Protein AF-A0AAD7AZZ5-F1 (afdb_monomer_lite)

Structure (mmCIF, N/CA/C/O backbone):
data_AF-A0AAD7AZZ5-F1
#
_entry.id   AF-A0AAD7AZZ5-F1
#
loop_
_atom_site.group_PDB
_atom_site.id
_atom_site.type_symbol
_atom_site.label_atom_id
_atom_site.label_alt_id
_atom_site.label_comp_id
_atom_site.label_asym_id
_atom_site.label_entity_id
_atom_site.label_seq_id
_atom_site.pdbx_PDB_ins_code
_atom_site.Cartn_x
_atom_site.Cartn_y
_atom_site.Cartn_z
_atom_site.occupancy
_atom_site.B_iso_or_equiv
_atom_site.auth_seq_id
_atom_site.auth_comp_id
_atom_site.auth_asym_id
_atom_site.auth_atom_id
_atom_site.pdbx_PDB_model_num
ATOM 1 N N . MET A 1 1 ? 7.662 -13.992 72.104 1.00 50.38 1 MET A N 1
ATOM 2 C CA . MET A 1 1 ? 7.506 -13.019 71.003 1.00 50.38 1 MET A CA 1
ATOM 3 C C . MET A 1 1 ? 7.963 -13.723 69.743 1.00 50.38 1 MET A C 1
ATOM 5 O O . MET A 1 1 ? 9.116 -14.116 69.675 1.00 50.38 1 MET A O 1
ATOM 9 N N . SER A 1 2 ? 7.038 -14.053 68.848 1.00 52.47 2 SER A N 1
ATOM 10 C CA . SER A 1 2 ? 7.318 -14.807 67.625 1.00 52.47 2 SER A CA 1
ATOM 11 C C . SER A 1 2 ? 7.922 -13.875 66.574 1.00 52.47 2 SER A C 1
ATOM 13 O O . SER A 1 2 ? 7.227 -13.020 66.028 1.00 52.47 2 SER A O 1
ATOM 15 N N . ASP A 1 3 ? 9.218 -14.037 66.306 1.00 66.50 3 ASP A N 1
ATOM 16 C CA . ASP A 1 3 ? 9.927 -13.302 65.260 1.00 66.50 3 ASP A CA 1
ATOM 17 C C . ASP A 1 3 ? 9.405 -13.714 63.880 1.00 66.50 3 ASP A C 1
ATOM 19 O O . ASP A 1 3 ? 9.593 -14.842 63.417 1.00 66.50 3 ASP A O 1
ATOM 23 N N . ILE A 1 4 ? 8.720 -12.785 63.212 1.00 66.50 4 ILE A N 1
ATOM 24 C CA . ILE A 1 4 ? 8.276 -12.972 61.833 1.00 66.50 4 ILE A CA 1
ATOM 25 C C . ILE A 1 4 ? 9.526 -12.979 60.935 1.00 66.50 4 ILE A C 1
ATOM 27 O O . ILE A 1 4 ? 10.291 -12.011 60.950 1.00 66.50 4 ILE A O 1
ATOM 31 N N . PRO A 1 5 ? 9.748 -14.023 60.113 1.00 74.75 5 PRO A N 1
ATOM 32 C CA . PRO A 1 5 ? 10.942 -14.120 59.280 1.00 74.75 5 PRO A CA 1
ATOM 33 C C . PRO A 1 5 ? 11.043 -12.935 58.309 1.00 74.75 5 PRO A C 1
ATOM 35 O O . PRO A 1 5 ? 10.100 -12.661 57.566 1.00 74.75 5 PRO A O 1
ATOM 38 N N . ARG A 1 6 ? 12.205 -12.266 58.244 1.00 69.50 6 ARG A N 1
ATOM 39 C CA . ARG A 1 6 ? 12.465 -11.112 57.347 1.00 69.50 6 ARG A CA 1
ATOM 40 C C . ARG A 1 6 ? 12.051 -11.352 55.889 1.00 69.50 6 ARG A C 1
ATOM 42 O O . ARG A 1 6 ? 11.566 -10.439 55.227 1.00 69.50 6 ARG A O 1
ATOM 49 N N . HIS A 1 7 ? 12.186 -12.584 55.404 1.00 66.25 7 HIS A N 1
ATOM 50 C CA . HIS A 1 7 ? 11.784 -12.969 54.050 1.00 66.25 7 HIS A CA 1
ATOM 51 C C . HIS A 1 7 ? 10.259 -12.886 53.822 1.00 66.25 7 HIS A C 1
ATOM 53 O O . HIS A 1 7 ? 9.810 -12.559 52.725 1.00 66.25 7 HIS A O 1
ATOM 59 N N . ALA A 1 8 ? 9.445 -13.117 54.857 1.00 68.75 8 ALA A N 1
ATOM 60 C CA . ALA A 1 8 ? 7.992 -12.955 54.788 1.00 68.75 8 ALA A CA 1
ATOM 61 C C . ALA A 1 8 ? 7.579 -11.472 54.742 1.00 68.75 8 ALA A C 1
ATOM 63 O O . ALA A 1 8 ? 6.630 -11.123 54.040 1.00 68.75 8 ALA A O 1
ATOM 64 N N . LEU A 1 9 ? 8.317 -10.592 55.430 1.00 70.38 9 LEU A N 1
ATOM 65 C CA . LEU A 1 9 ? 8.103 -9.141 55.371 1.00 70.38 9 LEU A CA 1
ATOM 66 C C . LEU A 1 9 ? 8.488 -8.566 54.001 1.00 70.38 9 LEU A C 1
ATOM 68 O O . LEU A 1 9 ? 7.735 -7.775 53.443 1.00 70.38 9 LEU A O 1
ATOM 72 N N . GLN A 1 10 ? 9.603 -9.021 53.418 1.00 70.81 10 GLN A N 1
ATOM 73 C CA . GLN A 1 10 ? 10.017 -8.615 52.069 1.00 70.81 10 GLN A CA 1
ATOM 74 C C . GLN A 1 10 ? 9.034 -9.083 50.987 1.00 70.81 10 GLN A C 1
ATOM 76 O O . GLN A 1 10 ? 8.707 -8.311 50.090 1.00 70.81 10 GLN A O 1
ATOM 81 N N . LYS A 1 11 ? 8.502 -10.311 51.089 1.00 69.44 11 LYS A N 1
ATOM 82 C CA . LYS A 1 11 ? 7.454 -10.796 50.174 1.00 69.44 11 LYS A CA 1
ATOM 83 C C . LYS A 1 11 ? 6.162 -9.983 50.273 1.00 69.44 11 LYS A C 1
ATOM 85 O O . LYS A 1 11 ? 5.587 -9.666 49.239 1.00 69.44 11 LYS A O 1
ATOM 90 N N . LYS A 1 12 ? 5.727 -9.615 51.485 1.00 70.56 12 LYS A N 1
ATOM 91 C CA . LYS A 1 12 ? 4.550 -8.749 51.681 1.00 70.56 12 LYS A CA 1
ATOM 92 C C . LYS A 1 12 ? 4.766 -7.338 51.133 1.00 70.56 12 LYS A C 1
ATOM 94 O O . LYS A 1 12 ? 3.884 -6.813 50.470 1.00 70.56 12 LYS A O 1
ATOM 99 N N . ALA A 1 13 ? 5.938 -6.746 51.368 1.00 67.94 13 ALA A N 1
ATOM 100 C CA . ALA A 1 13 ? 6.269 -5.425 50.836 1.00 67.94 13 ALA A CA 1
ATOM 101 C C . ALA A 1 13 ? 6.297 -5.415 49.300 1.00 67.94 13 ALA A C 1
ATOM 103 O O . ALA A 1 13 ? 5.784 -4.482 48.693 1.00 67.94 13 ALA A O 1
ATOM 104 N N . LYS A 1 14 ? 6.834 -6.474 48.677 1.00 72.75 14 LYS A N 1
ATOM 105 C CA . LYS A 1 14 ? 6.830 -6.622 47.218 1.00 72.75 14 LYS A CA 1
ATOM 106 C C . LYS A 1 14 ? 5.419 -6.812 46.654 1.00 72.75 14 LYS A C 1
ATOM 108 O O . LYS A 1 14 ? 5.065 -6.115 45.720 1.00 72.75 14 LYS A O 1
ATOM 113 N N . ALA A 1 15 ? 4.602 -7.673 47.264 1.00 70.56 15 ALA A N 1
ATOM 114 C CA . ALA A 1 15 ? 3.214 -7.871 46.839 1.00 70.56 15 ALA A CA 1
ATOM 115 C C . ALA A 1 15 ? 2.383 -6.577 46.919 1.00 70.56 15 ALA A C 1
ATOM 117 O O . ALA A 1 15 ? 1.597 -6.307 46.023 1.00 70.56 15 ALA A O 1
ATOM 118 N N . ASN A 1 16 ? 2.596 -5.750 47.950 1.00 72.50 16 ASN A N 1
ATOM 119 C CA . ASN A 1 16 ? 1.937 -4.446 48.054 1.00 72.50 16 ASN A CA 1
ATOM 120 C C . ASN A 1 16 ? 2.427 -3.448 46.990 1.00 72.50 16 ASN A C 1
ATOM 122 O O . ASN A 1 16 ? 1.644 -2.619 46.545 1.00 72.50 16 ASN A O 1
ATOM 126 N N . ALA A 1 17 ? 3.707 -3.497 46.603 1.00 74.06 17 ALA A N 1
ATOM 127 C CA . ALA A 1 17 ? 4.234 -2.659 45.525 1.00 74.06 17 ALA A CA 1
ATOM 128 C C . ALA A 1 17 ? 3.655 -3.073 44.161 1.00 74.06 17 ALA A C 1
ATOM 130 O O . ALA A 1 17 ? 3.188 -2.215 43.420 1.00 74.06 17 ALA A O 1
ATOM 131 N N . ASP A 1 18 ? 3.597 -4.381 43.889 1.00 76.56 18 ASP A N 1
ATOM 132 C CA . ASP A 1 18 ? 3.011 -4.928 42.661 1.00 76.56 18 ASP A CA 1
ATOM 133 C C . ASP A 1 18 ? 1.511 -4.556 42.535 1.00 76.56 18 ASP A C 1
ATOM 135 O O . ASP A 1 18 ? 1.028 -4.286 41.438 1.00 76.56 18 ASP A O 1
ATOM 139 N N . ASP A 1 19 ? 0.777 -4.487 43.654 1.00 81.00 19 ASP A N 1
ATOM 140 C CA . ASP A 1 19 ? -0.643 -4.096 43.689 1.00 81.00 19 ASP A CA 1
ATOM 141 C C . ASP A 1 19 ? -0.848 -2.594 43.400 1.00 81.00 19 ASP A C 1
ATOM 143 O O . ASP A 1 19 ? -1.790 -2.202 42.713 1.00 81.00 19 ASP A O 1
ATOM 147 N N . VAL A 1 20 ? 0.071 -1.735 43.860 1.00 83.75 20 VAL A N 1
ATOM 148 C CA . VAL A 1 20 ? 0.056 -0.297 43.534 1.00 83.75 20 VAL A CA 1
ATOM 149 C C . VAL A 1 20 ? 0.349 -0.072 42.050 1.00 83.75 20 VAL A C 1
ATOM 151 O O . VAL A 1 20 ? -0.356 0.706 41.404 1.00 83.75 20 VAL A O 1
ATOM 154 N N . ASP A 1 21 ? 1.339 -0.773 41.495 1.00 85.94 21 ASP A N 1
ATOM 155 C CA . ASP A 1 21 ? 1.680 -0.685 40.071 1.00 85.94 21 ASP A CA 1
ATOM 156 C C . ASP A 1 21 ? 0.516 -1.166 39.186 1.00 85.94 21 ASP A C 1
ATOM 158 O O . ASP A 1 21 ? 0.194 -0.531 38.179 1.00 85.94 21 ASP A O 1
ATOM 162 N N . LEU A 1 22 ? -0.190 -2.228 39.598 1.00 85.50 22 LEU A N 1
ATOM 163 C CA . LEU A 1 22 ? -1.385 -2.723 38.907 1.00 85.50 22 LEU A CA 1
ATOM 164 C C . LEU A 1 22 ? -2.477 -1.644 38.809 1.00 85.50 22 LEU A C 1
ATOM 166 O O . LEU A 1 22 ? -3.060 -1.443 37.743 1.00 85.50 22 LEU A O 1
ATOM 170 N N . VAL A 1 23 ? -2.740 -0.920 39.901 1.00 88.50 23 VAL A N 1
ATOM 171 C CA . VAL A 1 23 ? -3.747 0.155 39.926 1.00 88.50 23 VAL A CA 1
ATOM 172 C C . VAL A 1 23 ? -3.359 1.303 38.988 1.00 88.50 23 VAL A C 1
ATOM 174 O O . VAL A 1 23 ? -4.220 1.857 38.295 1.00 88.50 23 VAL A O 1
ATOM 177 N N . VAL A 1 24 ? -2.070 1.649 38.924 1.00 88.38 24 VAL A N 1
ATOM 178 C CA . VAL A 1 24 ? -1.557 2.685 38.013 1.00 88.38 24 VAL A CA 1
ATOM 179 C C . VAL A 1 24 ? -1.769 2.278 36.551 1.00 88.38 24 VAL A C 1
ATOM 181 O O . VAL A 1 24 ? -2.317 3.061 35.769 1.00 88.38 24 VAL A O 1
ATOM 184 N N . GLU A 1 25 ? -1.425 1.043 36.182 1.00 87.75 25 GLU A N 1
ATOM 185 C CA . GLU A 1 25 ? -1.629 0.521 34.824 1.00 87.75 25 GLU A CA 1
ATOM 186 C C . GLU A 1 25 ? -3.114 0.437 34.446 1.00 87.75 25 GLU A C 1
ATOM 188 O O . GLU A 1 25 ? -3.506 0.824 33.341 1.00 87.75 25 GLU A O 1
ATOM 193 N N . GLN A 1 26 ? -3.982 0.023 35.372 1.00 89.00 26 GLN A N 1
ATOM 194 C CA . GLN A 1 26 ? -5.431 0.009 35.150 1.00 89.00 26 GLN A CA 1
ATOM 195 C C . GLN A 1 26 ? -5.992 1.409 34.885 1.00 89.00 26 GLN A C 1
ATOM 197 O O . GLN A 1 26 ? -6.868 1.568 34.024 1.00 89.00 26 GLN A O 1
ATOM 202 N N . HIS A 1 27 ? -5.478 2.426 35.583 1.00 89.38 27 HIS A N 1
ATOM 203 C CA . HIS A 1 27 ? -5.849 3.818 35.356 1.00 89.38 27 HIS A CA 1
ATOM 204 C C . HIS A 1 27 ? -5.361 4.319 33.986 1.00 89.38 27 HIS A C 1
ATOM 206 O O . HIS A 1 27 ? -6.121 4.963 33.257 1.00 89.38 27 HIS A O 1
ATOM 212 N N . HIS A 1 28 ? -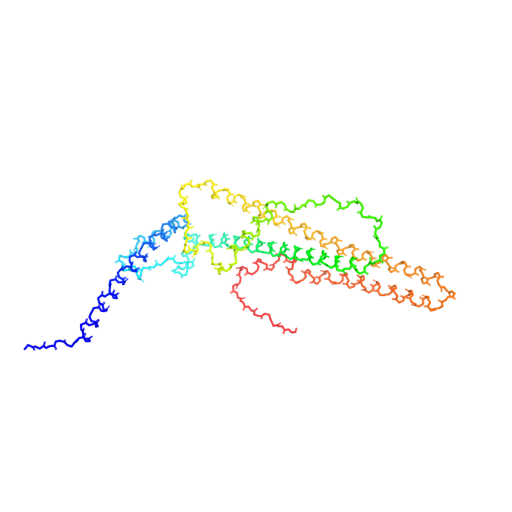4.129 3.985 33.587 1.00 89.25 28 HIS A 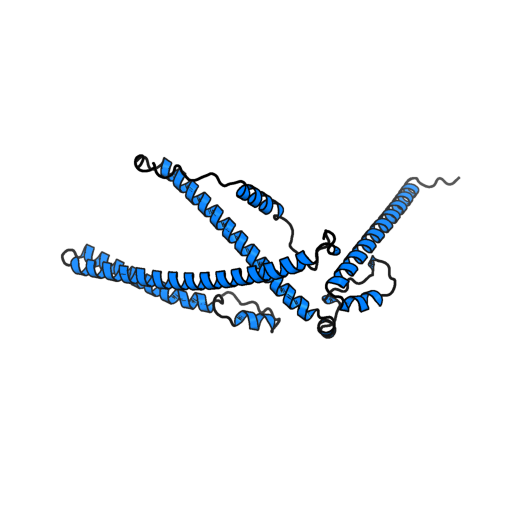N 1
ATOM 213 C CA . HIS A 1 28 ? -3.618 4.296 32.247 1.00 89.25 28 HIS A CA 1
ATOM 214 C C . HIS A 1 28 ? -4.444 3.628 31.145 1.00 89.25 28 HIS A C 1
ATOM 216 O O . HIS A 1 28 ? -4.834 4.293 30.181 1.00 89.25 28 HIS A O 1
ATOM 222 N N . LEU A 1 29 ? -4.785 2.349 31.315 1.00 90.06 29 LEU A N 1
ATOM 223 C CA . LEU A 1 29 ? -5.636 1.619 30.383 1.00 90.06 29 LEU A CA 1
ATOM 224 C C . LEU A 1 29 ? -7.022 2.261 30.266 1.00 90.06 29 LEU A C 1
ATOM 226 O O . LEU A 1 29 ? -7.517 2.448 29.156 1.00 90.06 29 LEU A O 1
ATOM 230 N N . ALA A 1 30 ? -7.636 2.647 31.387 1.00 89.50 30 ALA A N 1
ATOM 231 C CA . ALA A 1 30 ? -8.928 3.329 31.388 1.00 89.50 30 ALA A CA 1
ATOM 232 C C . ALA A 1 30 ? -8.870 4.682 30.655 1.00 89.50 30 ALA A C 1
ATOM 234 O O . ALA A 1 30 ? -9.765 5.000 29.868 1.00 89.50 30 ALA A O 1
ATOM 235 N N . ALA A 1 31 ? -7.804 5.460 30.865 1.00 90.94 31 ALA A N 1
ATOM 236 C CA . ALA A 1 31 ? -7.595 6.727 30.168 1.00 90.94 31 ALA A CA 1
ATOM 237 C C . ALA A 1 31 ? -7.415 6.532 28.654 1.00 90.94 31 ALA A C 1
ATOM 239 O O . ALA A 1 31 ? -7.946 7.305 27.855 1.00 90.94 31 ALA A O 1
ATOM 240 N N . ASP A 1 32 ? -6.696 5.489 28.247 1.00 92.00 32 ASP A N 1
ATOM 241 C CA . ASP A 1 32 ? -6.495 5.156 26.841 1.00 92.00 32 ASP A CA 1
ATOM 242 C C . ASP A 1 32 ? -7.767 4.632 26.167 1.00 92.00 32 ASP A C 1
ATOM 244 O O . ASP A 1 32 ? -8.050 5.014 25.032 1.00 92.00 32 ASP A O 1
ATOM 248 N N . LEU A 1 33 ? -8.561 3.812 26.862 1.00 91.75 33 LEU A N 1
ATOM 249 C CA . LEU A 1 33 ? -9.871 3.365 26.382 1.00 91.75 33 LEU A CA 1
ATOM 250 C C . LEU A 1 33 ? -10.821 4.544 26.184 1.00 91.75 33 LEU A C 1
ATOM 252 O O . LEU A 1 33 ? -11.516 4.615 25.174 1.00 91.75 33 LEU A O 1
ATOM 256 N N . LYS A 1 34 ? -10.811 5.514 27.103 1.00 91.56 34 LYS A N 1
ATOM 257 C CA . LYS A 1 34 ? -11.606 6.734 26.952 1.00 91.56 34 LYS A CA 1
ATOM 258 C C . LYS A 1 34 ? -11.235 7.490 25.671 1.00 91.56 34 LYS A C 1
ATOM 260 O O . LYS A 1 34 ? -12.118 7.796 24.875 1.00 91.56 34 LYS A O 1
ATOM 265 N N . LYS A 1 35 ? -9.938 7.721 25.431 1.00 93.50 35 LYS A N 1
ATOM 266 C CA . LYS A 1 35 ? -9.451 8.369 24.196 1.00 93.50 35 LYS A CA 1
ATOM 267 C C . LYS A 1 35 ? -9.832 7.577 22.945 1.00 93.50 35 LYS A C 1
ATOM 269 O O . LYS A 1 35 ? -10.215 8.165 21.938 1.00 93.50 35 LYS A O 1
ATOM 274 N N . TRP A 1 36 ? -9.727 6.250 23.007 1.00 91.31 36 TRP A N 1
ATOM 275 C CA . TRP A 1 36 ? -10.133 5.366 21.918 1.00 91.31 36 TRP A CA 1
ATOM 276 C C . TRP A 1 36 ? -11.620 5.528 21.589 1.00 91.31 36 TRP A C 1
ATOM 278 O O . TRP A 1 36 ? -11.967 5.727 20.428 1.00 91.31 36 TRP A O 1
ATOM 288 N N . HIS A 1 37 ? -12.500 5.527 22.591 1.00 89.75 37 HIS A N 1
ATOM 289 C CA . HIS A 1 37 ? -13.934 5.707 22.364 1.00 89.75 37 HIS A CA 1
ATOM 290 C C . HIS A 1 37 ? -14.292 7.115 21.864 1.00 89.75 37 HIS A C 1
ATOM 292 O O . HIS A 1 37 ? -15.176 7.249 21.019 1.00 89.75 37 HIS A O 1
ATOM 298 N N . GLU A 1 38 ? -13.579 8.157 22.302 1.00 91.25 38 GLU A N 1
ATOM 299 C CA . GLU A 1 38 ? -13.719 9.517 21.755 1.00 91.25 38 GLU A CA 1
ATOM 300 C C . GLU A 1 38 ? -13.367 9.558 20.256 1.00 91.25 38 GLU A C 1
ATOM 302 O O . GLU A 1 38 ? -14.090 10.152 19.453 1.00 91.25 38 GLU A O 1
ATOM 307 N N . GLN A 1 39 ? -12.299 8.868 19.846 1.00 89.31 39 GLN A N 1
ATOM 308 C CA . GLN A 1 39 ? -11.935 8.730 18.431 1.00 89.31 39 GLN A CA 1
ATOM 309 C C . GLN A 1 39 ? -12.956 7.890 17.658 1.00 89.31 39 GLN A C 1
ATOM 311 O O . GLN A 1 39 ? -13.374 8.274 16.563 1.00 89.31 39 GLN A O 1
ATOM 316 N N . GLN A 1 40 ? -13.413 6.774 18.231 1.00 89.50 40 GLN A N 1
ATOM 317 C CA . GLN A 1 40 ? -14.467 5.955 17.633 1.00 89.50 40 GLN A CA 1
ATOM 318 C C . GLN A 1 40 ? -15.758 6.747 17.438 1.00 89.50 40 GLN A C 1
ATOM 320 O O . GLN A 1 40 ? -16.422 6.555 16.427 1.00 89.50 40 GLN A O 1
ATOM 325 N N . GLN A 1 41 ? -16.110 7.663 18.340 1.00 91.12 41 GLN A N 1
ATOM 326 C CA . GLN A 1 41 ? -17.279 8.525 18.174 1.00 91.12 41 GLN A CA 1
ATOM 327 C C . GLN A 1 41 ? -17.144 9.465 16.972 1.00 91.12 41 GLN A C 1
ATOM 329 O O . GLN A 1 41 ? -18.128 9.698 16.269 1.00 91.12 41 GLN A O 1
ATOM 334 N N . GLN A 1 42 ? -15.942 9.984 16.716 1.00 90.50 42 GLN A N 1
ATOM 335 C CA . GLN A 1 42 ? -15.682 10.868 15.577 1.00 90.50 42 GLN A CA 1
ATOM 336 C C . GLN A 1 42 ? -15.711 10.116 14.241 1.00 90.50 42 GLN A C 1
ATOM 338 O O . GLN A 1 42 ? -16.243 10.631 13.260 1.00 90.50 42 GLN A O 1
ATOM 343 N N . ILE A 1 43 ? -15.153 8.903 14.200 1.00 87.12 43 ILE A N 1
ATOM 344 C CA . ILE A 1 43 ? -14.997 8.122 12.962 1.00 87.12 43 ILE A CA 1
ATOM 345 C C . ILE A 1 43 ? -16.240 7.259 12.682 1.00 87.12 43 ILE A C 1
ATOM 347 O O . ILE A 1 43 ? -16.706 7.165 11.548 1.00 87.12 43 ILE A O 1
ATOM 351 N N . CYS A 1 44 ? -16.803 6.648 13.724 1.00 87.88 44 CYS A N 1
ATOM 352 C CA . CYS A 1 44 ? -17.870 5.648 13.677 1.00 87.88 44 CYS A CA 1
ATOM 353 C C . CYS A 1 44 ? -18.996 5.981 14.680 1.00 87.88 44 CYS A C 1
ATOM 355 O O . CYS A 1 44 ? -19.246 5.209 15.612 1.00 87.88 44 CYS A O 1
ATOM 357 N N . PRO A 1 45 ? -19.750 7.080 14.492 1.00 89.94 45 PRO A N 1
ATOM 358 C CA . PRO A 1 45 ? -20.708 7.564 15.492 1.00 89.94 45 PRO A CA 1
ATOM 359 C C . PRO A 1 45 ? -21.802 6.545 15.846 1.00 89.94 45 PRO A C 1
ATOM 361 O O . PRO A 1 45 ? -22.314 6.534 16.961 1.00 89.94 45 PRO A O 1
ATOM 364 N N . LYS A 1 46 ? -22.146 5.638 14.924 1.00 91.75 46 LYS A N 1
ATOM 365 C CA . LYS A 1 46 ? -23.161 4.597 15.152 1.00 91.75 46 LYS A CA 1
ATOM 366 C C . LYS A 1 46 ? -22.721 3.528 16.161 1.00 91.75 46 LYS A C 1
ATOM 368 O O . LYS A 1 46 ? -23.572 2.961 16.845 1.00 91.75 46 LYS A O 1
ATOM 373 N N . VAL A 1 47 ? -21.414 3.276 16.279 1.00 90.88 47 VAL A N 1
ATOM 374 C CA . VAL A 1 47 ? -20.843 2.274 17.199 1.00 90.88 47 VAL A CA 1
ATOM 375 C C . VAL A 1 47 ? -20.984 2.715 18.658 1.00 90.88 47 VAL A C 1
ATOM 377 O O . VAL A 1 47 ? -21.120 1.877 19.542 1.00 90.88 47 VAL A O 1
ATOM 380 N N . VAL A 1 48 ? -21.068 4.023 18.914 1.00 90.56 48 VAL A N 1
ATOM 381 C CA . VAL A 1 48 ? -21.173 4.604 20.264 1.00 90.56 48 VAL A CA 1
ATOM 382 C C . VAL A 1 48 ? -22.389 4.088 21.035 1.00 90.56 48 VAL A C 1
ATOM 384 O O . VAL A 1 48 ? -22.318 3.911 22.246 1.00 90.56 48 VAL A O 1
ATOM 387 N N . SER A 1 49 ? -23.487 3.775 20.341 1.00 91.44 49 SER A N 1
ATOM 388 C CA . SER A 1 49 ? -24.674 3.175 20.967 1.00 91.44 49 SER A CA 1
ATOM 389 C C . SER A 1 49 ? -24.369 1.847 21.677 1.00 91.44 49 SER A C 1
ATOM 391 O O . SER A 1 49 ? -24.928 1.579 22.737 1.00 91.44 49 SER A O 1
ATOM 393 N N . TYR A 1 50 ? -23.432 1.060 21.144 1.00 90.75 50 TYR A N 1
ATOM 394 C CA . TYR A 1 50 ? -22.982 -0.198 21.738 1.00 90.75 50 TYR A CA 1
ATOM 395 C C . TYR A 1 50 ? -22.008 0.031 22.895 1.00 90.75 50 TYR A C 1
ATOM 397 O O . TYR A 1 50 ? -22.056 -0.708 23.872 1.00 90.75 50 TYR A O 1
ATOM 405 N N . VAL A 1 51 ? -21.180 1.078 22.810 1.00 89.12 51 VAL A N 1
ATOM 406 C CA . VAL A 1 51 ? -20.258 1.477 23.887 1.00 89.12 51 VAL A CA 1
ATOM 407 C C . VAL A 1 51 ? -21.037 1.930 25.124 1.00 89.12 51 VAL A C 1
ATOM 409 O O . VAL A 1 51 ? -20.716 1.532 26.235 1.00 89.12 51 VAL A O 1
ATOM 412 N N . ILE A 1 52 ? -22.100 2.722 24.943 1.00 88.56 52 ILE A N 1
ATOM 413 C CA . ILE A 1 52 ? -22.949 3.197 26.053 1.00 88.56 52 ILE A CA 1
ATOM 414 C C . ILE A 1 52 ? -23.748 2.046 26.680 1.00 88.56 52 ILE A C 1
ATOM 416 O O . ILE A 1 52 ? -24.018 2.064 27.878 1.00 88.56 52 ILE A O 1
ATOM 420 N N . ALA A 1 53 ? -24.139 1.053 25.878 1.00 90.62 53 ALA A N 1
ATOM 421 C CA . ALA A 1 53 ? -24.876 -0.114 26.351 1.00 90.62 53 ALA A CA 1
ATOM 422 C C . ALA A 1 53 ? -23.995 -1.135 27.099 1.00 90.62 53 ALA A C 1
ATOM 424 O O . ALA A 1 53 ? -24.528 -2.092 27.664 1.00 90.62 53 ALA A O 1
ATOM 425 N N . GLU A 1 54 ? -22.668 -0.972 27.091 1.00 89.06 54 GLU A N 1
ATOM 426 C CA . GLU A 1 54 ? -21.757 -1.880 27.782 1.00 89.06 54 GLU A CA 1
ATOM 427 C C . GLU A 1 54 ? -21.875 -1.719 29.312 1.00 89.06 54 GLU A C 1
ATOM 429 O O . GLU A 1 54 ? -21.874 -0.594 29.816 1.00 89.06 54 GLU A O 1
ATOM 434 N N . PRO A 1 55 ? -21.980 -2.821 30.081 1.00 87.88 55 PRO A N 1
ATOM 435 C CA . PRO A 1 55 ? -22.006 -2.748 31.538 1.00 87.88 55 PRO A CA 1
ATOM 436 C C . PRO A 1 55 ? -20.681 -2.218 32.099 1.00 87.88 55 PRO A C 1
ATOM 438 O O . PRO A 1 55 ? -19.615 -2.418 31.509 1.00 87.88 55 PRO A O 1
ATOM 441 N N . ASP A 1 56 ? -20.738 -1.603 33.284 1.00 85.75 56 ASP A N 1
ATOM 442 C CA . ASP A 1 56 ? -19.551 -1.081 33.963 1.00 85.75 56 ASP A CA 1
ATOM 443 C C . ASP A 1 56 ? -18.675 -2.231 34.481 1.00 85.75 56 ASP A C 1
ATOM 445 O O . ASP A 1 56 ? -18.844 -2.759 35.580 1.00 85.75 56 ASP A O 1
ATOM 449 N N . THR A 1 57 ? -17.784 -2.694 33.610 1.00 86.81 57 THR A N 1
ATOM 450 C CA . THR A 1 57 ? -16.798 -3.737 33.887 1.00 86.81 57 THR A CA 1
ATOM 451 C C . THR A 1 57 ? -15.409 -3.128 34.104 1.00 86.81 57 THR A C 1
ATOM 453 O O . THR A 1 57 ? -15.143 -2.013 33.644 1.00 86.81 57 THR A O 1
ATOM 456 N N . PRO A 1 58 ? -14.487 -3.840 34.783 1.00 85.56 58 PRO A N 1
ATOM 457 C CA . PRO A 1 58 ? -13.093 -3.412 34.900 1.00 85.56 58 PRO A CA 1
ATOM 458 C C . PRO A 1 58 ? -12.468 -3.126 33.529 1.00 85.56 58 PRO A C 1
ATOM 460 O O . PRO A 1 58 ? -12.777 -3.819 32.559 1.00 85.56 58 PRO A O 1
ATOM 463 N N . SER A 1 59 ? -11.561 -2.145 33.453 1.00 84.75 59 SER A N 1
ATOM 464 C CA . SER A 1 59 ? -10.957 -1.670 32.193 1.00 84.75 59 SER A CA 1
ATOM 465 C C . SER A 1 59 ? -10.338 -2.788 31.346 1.00 84.75 59 SER A C 1
ATOM 467 O O . SER A 1 59 ? -10.451 -2.762 30.127 1.00 84.75 59 SER A O 1
ATOM 469 N N . GLU A 1 60 ? -9.771 -3.814 31.978 1.00 86.31 60 GLU A N 1
ATOM 470 C CA . GLU A 1 60 ? -9.171 -4.983 31.318 1.00 86.31 60 GLU A CA 1
ATOM 471 C C . GLU A 1 60 ? -10.176 -5.878 30.572 1.00 86.31 60 GLU A C 1
ATOM 473 O O . GLU A 1 60 ? -9.789 -6.650 29.697 1.00 86.31 60 GLU A O 1
ATOM 478 N N . LYS A 1 61 ? -11.465 -5.808 30.925 1.00 87.75 61 LYS A N 1
ATOM 479 C CA . LYS A 1 61 ? -12.530 -6.649 30.355 1.00 87.75 61 LYS A CA 1
ATOM 480 C C . LYS A 1 61 ? -13.426 -5.907 29.365 1.00 87.75 61 LYS A C 1
ATOM 482 O O . LYS A 1 61 ? -14.284 -6.547 28.755 1.00 87.75 61 LYS A O 1
ATOM 487 N N . LYS A 1 62 ? -13.233 -4.595 29.206 1.00 88.19 62 LYS A N 1
ATOM 488 C CA . LYS A 1 62 ? -14.014 -3.774 28.276 1.00 88.19 62 LYS A CA 1
ATOM 489 C C . LYS A 1 62 ? -13.709 -4.160 26.835 1.00 88.19 62 LYS A C 1
ATOM 491 O O . LYS A 1 62 ? -12.555 -4.388 26.465 1.00 88.19 62 LYS A O 1
ATOM 496 N N . ARG A 1 63 ? -14.749 -4.242 26.009 1.00 88.94 63 ARG A N 1
ATOM 497 C CA . ARG A 1 63 ? -14.611 -4.561 24.588 1.00 88.94 63 ARG A CA 1
ATOM 498 C C . ARG A 1 63 ? -14.121 -3.339 23.820 1.00 88.94 63 ARG A C 1
ATOM 500 O O . ARG A 1 63 ? -14.547 -2.213 24.046 1.00 88.94 63 ARG A O 1
ATOM 507 N N . LEU A 1 64 ? -13.243 -3.573 22.848 1.00 89.31 64 LEU A N 1
ATOM 508 C CA . LEU A 1 64 ? -12.714 -2.511 21.985 1.00 89.31 64 LEU A CA 1
ATOM 509 C C . LEU A 1 64 ? -13.663 -2.144 20.835 1.00 89.31 64 LEU A C 1
ATOM 511 O O . LEU A 1 64 ? -13.446 -1.126 20.174 1.00 89.31 64 LEU A O 1
ATOM 515 N N . PHE A 1 65 ? -14.704 -2.955 20.603 1.00 90.56 65 PHE A N 1
ATOM 516 C CA . PHE A 1 65 ? -15.656 -2.814 19.499 1.00 90.56 65 PHE A CA 1
ATOM 517 C C . PHE A 1 65 ? -14.942 -2.729 18.148 1.00 90.56 65 PHE A C 1
ATOM 519 O O . PHE A 1 65 ? -15.162 -1.820 17.342 1.00 90.56 65 PHE A O 1
ATOM 526 N N . LEU A 1 66 ? -14.040 -3.680 17.917 1.00 88.69 66 LEU A N 1
ATOM 527 C CA . LEU A 1 66 ? -13.358 -3.822 16.642 1.00 88.69 66 LEU A CA 1
ATOM 528 C C . LEU A 1 66 ? -14.344 -4.361 15.593 1.00 88.69 66 LEU A C 1
ATOM 530 O O . LEU A 1 66 ? -15.308 -5.041 15.938 1.00 88.69 66 LEU A O 1
ATOM 534 N N . PRO A 1 67 ? -14.107 -4.137 14.291 1.00 87.56 67 PRO A N 1
ATOM 535 C CA . PRO A 1 67 ? -14.928 -4.717 13.233 1.00 87.56 67 PRO A CA 1
ATOM 536 C C . PRO A 1 67 ? -15.064 -6.243 13.336 1.00 87.56 67 PRO A C 1
ATOM 538 O O . PRO A 1 67 ? -16.106 -6.780 12.980 1.00 87.56 67 PRO A O 1
ATOM 541 N N . SER A 1 68 ? -14.055 -6.940 13.869 1.00 88.50 68 SER A N 1
ATOM 542 C CA . SER A 1 68 ? -14.109 -8.383 14.147 1.00 88.50 68 SER A CA 1
ATOM 543 C C . SER A 1 68 ? -15.167 -8.782 15.178 1.00 88.50 68 SER A C 1
ATOM 545 O O . SER A 1 68 ? -15.610 -9.926 15.170 1.00 88.50 68 SER A O 1
ATOM 547 N N . ASP A 1 69 ? -15.570 -7.856 16.047 1.00 90.62 69 ASP A N 1
ATOM 548 C CA . ASP A 1 69 ? -16.511 -8.110 17.141 1.00 90.62 69 ASP A CA 1
ATOM 549 C C . ASP A 1 69 ? -17.971 -8.020 16.674 1.00 90.62 69 ASP A C 1
ATOM 551 O O . ASP A 1 69 ? -18.890 -8.397 17.402 1.00 90.62 69 ASP A O 1
ATOM 555 N N . PHE A 1 70 ? -18.193 -7.525 15.454 1.00 92.81 70 PHE A N 1
ATOM 556 C CA . PHE A 1 70 ? -19.511 -7.340 14.862 1.00 92.81 70 PHE A CA 1
ATOM 557 C C . PHE A 1 70 ? -19.798 -8.390 13.788 1.00 92.81 70 PHE A C 1
ATOM 559 O O . PHE A 1 70 ? -18.916 -8.809 13.038 1.00 92.81 70 PHE A O 1
ATOM 566 N N . SER A 1 71 ? -21.068 -8.776 13.674 1.00 94.81 71 SER A N 1
ATOM 567 C CA . SER A 1 71 ? -21.535 -9.645 12.594 1.00 94.81 71 SER A CA 1
ATOM 568 C C . SER A 1 71 ? -21.545 -8.907 11.247 1.00 94.81 71 SER A C 1
ATOM 570 O O . SER A 1 71 ? -21.659 -7.680 11.194 1.00 94.81 71 SER A O 1
ATOM 572 N N . SER A 1 72 ? -21.519 -9.638 10.127 1.00 91.38 72 SER A N 1
ATOM 573 C CA . SER A 1 72 ? -21.602 -9.030 8.786 1.00 91.38 72 SER A CA 1
ATOM 574 C C . SER A 1 72 ? -22.883 -8.212 8.570 1.00 91.38 72 SER A C 1
ATOM 576 O O . SER A 1 72 ? -22.876 -7.231 7.827 1.00 91.38 72 SER A O 1
ATOM 578 N N . THR A 1 73 ? -23.983 -8.576 9.238 1.00 94.00 73 THR A N 1
ATOM 579 C CA . THR A 1 73 ? -25.222 -7.786 9.218 1.00 94.00 73 THR A CA 1
ATOM 580 C C . THR A 1 73 ? -25.066 -6.462 9.958 1.00 94.00 73 THR A C 1
ATOM 582 O O . THR A 1 73 ? -25.566 -5.433 9.500 1.00 94.00 73 THR A O 1
ATOM 585 N N . ASP A 1 74 ? -24.332 -6.455 11.070 1.00 93.44 74 ASP A N 1
ATOM 586 C CA . ASP A 1 74 ? -24.078 -5.236 11.837 1.00 93.44 74 ASP A CA 1
ATOM 587 C C . ASP A 1 74 ? -23.062 -4.338 11.134 1.00 93.44 74 ASP A C 1
ATOM 589 O O . ASP A 1 74 ? -23.195 -3.118 11.189 1.00 93.44 74 ASP A O 1
ATOM 593 N N . HIS A 1 75 ? -22.123 -4.905 10.366 1.00 93.25 75 HIS A N 1
ATOM 594 C CA . HIS A 1 75 ? -21.197 -4.123 9.537 1.00 93.25 75 HIS A CA 1
ATOM 595 C C . HIS A 1 75 ? -21.924 -3.194 8.568 1.00 93.25 75 HIS A C 1
ATOM 597 O O . HIS A 1 75 ? -21.511 -2.047 8.388 1.00 93.25 75 HIS A O 1
ATOM 603 N N . GLN A 1 76 ? -23.014 -3.662 7.956 1.00 93.12 76 GLN A N 1
ATOM 604 C CA . GLN A 1 76 ? -23.827 -2.834 7.064 1.00 93.12 76 GLN A CA 1
ATOM 605 C C . GLN A 1 76 ? -24.583 -1.751 7.837 1.00 93.12 76 GLN A C 1
ATOM 607 O O . GLN A 1 76 ? -24.527 -0.579 7.463 1.00 93.12 76 GLN A O 1
ATOM 612 N N . LYS A 1 77 ? -25.242 -2.113 8.946 1.00 94.44 77 LYS A N 1
ATOM 613 C CA . LYS A 1 77 ? -26.016 -1.169 9.775 1.00 94.44 77 LYS A CA 1
ATOM 614 C C . LYS A 1 77 ? -25.142 -0.040 10.330 1.00 94.44 77 LYS A C 1
ATOM 616 O O . LYS A 1 77 ? -25.517 1.137 10.279 1.00 94.44 77 LYS A O 1
ATOM 621 N N . LEU A 1 78 ? -23.956 -0.406 10.813 1.00 92.25 78 LEU A N 1
ATOM 622 C CA . LEU A 1 78 ? -22.970 0.491 11.409 1.00 92.25 78 LEU A CA 1
ATOM 623 C C . LEU A 1 78 ? -22.188 1.309 10.372 1.00 92.25 78 LEU A C 1
ATOM 625 O O . LEU A 1 78 ? -21.522 2.266 10.751 1.00 92.25 78 LEU A O 1
ATOM 629 N N . GLY A 1 79 ? -22.285 0.987 9.077 1.00 90.69 79 GLY A N 1
ATOM 630 C CA . GLY A 1 79 ? -21.512 1.662 8.026 1.00 90.69 79 GLY A CA 1
ATOM 631 C C . GLY A 1 79 ? -20.028 1.274 8.005 1.00 90.69 79 GLY A C 1
ATOM 632 O O . GLY A 1 79 ? -19.207 1.984 7.430 1.00 90.69 79 GLY A O 1
ATOM 633 N N . LEU A 1 80 ? -19.662 0.137 8.602 1.00 91.06 80 LEU A N 1
ATOM 634 C CA . LEU A 1 80 ? -18.281 -0.357 8.597 1.00 91.06 80 LEU A CA 1
ATOM 635 C C . LEU A 1 80 ? -17.845 -0.802 7.195 1.00 91.06 80 LEU A C 1
ATOM 637 O O . LEU A 1 80 ? -16.677 -0.676 6.845 1.00 91.06 80 LEU A O 1
ATOM 641 N N . VAL A 1 81 ? -18.787 -1.258 6.360 1.00 93.50 81 VAL A N 1
ATOM 642 C CA . VAL A 1 81 ? -18.501 -1.653 4.969 1.00 93.50 81 VAL A CA 1
ATOM 643 C C . VAL A 1 81 ? -18.037 -0.458 4.133 1.00 93.50 81 VAL A C 1
ATOM 645 O O . VAL A 1 81 ? -17.069 -0.567 3.385 1.00 93.50 81 VAL A O 1
ATOM 648 N N . THR A 1 82 ? -18.696 0.696 4.264 1.00 91.38 82 THR A N 1
ATOM 649 C CA . THR A 1 82 ? -18.309 1.910 3.529 1.00 91.38 82 THR A CA 1
ATOM 650 C C . THR A 1 82 ? -16.950 2.423 3.991 1.00 91.38 82 THR A C 1
ATOM 652 O O . THR A 1 82 ? -16.100 2.715 3.152 1.00 91.38 82 THR A O 1
ATOM 655 N N . LEU A 1 83 ? -16.704 2.423 5.305 1.00 89.38 83 LEU A N 1
ATOM 656 C CA . LEU A 1 83 ? -15.407 2.794 5.874 1.00 89.38 83 LEU A CA 1
ATOM 657 C C . LEU A 1 83 ? -14.285 1.856 5.421 1.00 89.38 83 LEU A C 1
ATOM 659 O O . LEU A 1 83 ? -13.193 2.317 5.109 1.00 89.38 83 LEU A O 1
ATOM 663 N N . ALA A 1 84 ? -14.548 0.552 5.307 1.00 90.56 84 ALA A N 1
ATOM 664 C CA . ALA A 1 84 ? -13.567 -0.405 4.801 1.00 90.56 84 ALA A CA 1
ATOM 665 C C . ALA A 1 84 ? -13.168 -0.117 3.341 1.00 90.56 84 ALA A C 1
ATOM 667 O O . ALA A 1 84 ? -11.997 -0.236 2.981 1.00 90.56 84 ALA A O 1
ATOM 668 N N . VAL A 1 85 ? -14.120 0.300 2.499 1.00 91.81 85 VAL A N 1
ATOM 669 C CA . VAL A 1 85 ? -13.839 0.696 1.108 1.00 91.81 85 VAL A CA 1
ATOM 670 C C . VAL A 1 85 ? -13.016 1.984 1.049 1.00 91.81 85 VAL A C 1
ATOM 672 O O . VAL A 1 85 ? -12.121 2.103 0.211 1.00 91.81 85 VAL A O 1
ATOM 675 N N . GLU A 1 86 ? -13.308 2.956 1.908 1.00 89.94 86 GLU A N 1
ATOM 676 C CA . GLU A 1 86 ? -12.532 4.196 2.002 1.00 89.94 86 GLU A CA 1
ATOM 677 C C . GLU A 1 86 ? -11.110 3.934 2.503 1.00 89.94 86 GLU A C 1
ATOM 679 O O . GLU A 1 86 ? -10.151 4.401 1.888 1.00 89.94 86 GLU A O 1
ATOM 684 N N . GLU A 1 87 ? -10.961 3.107 3.537 1.00 90.38 87 GLU A N 1
ATOM 685 C CA . GLU A 1 87 ? -9.662 2.684 4.057 1.00 90.38 87 GLU A CA 1
ATOM 686 C C . GLU A 1 87 ? -8.837 1.974 2.983 1.00 90.38 87 GLU A C 1
ATOM 688 O O . GLU A 1 87 ? -7.659 2.280 2.801 1.00 90.38 87 GLU A O 1
ATOM 693 N N . LEU A 1 88 ? -9.452 1.079 2.204 1.00 90.88 88 LEU A N 1
ATOM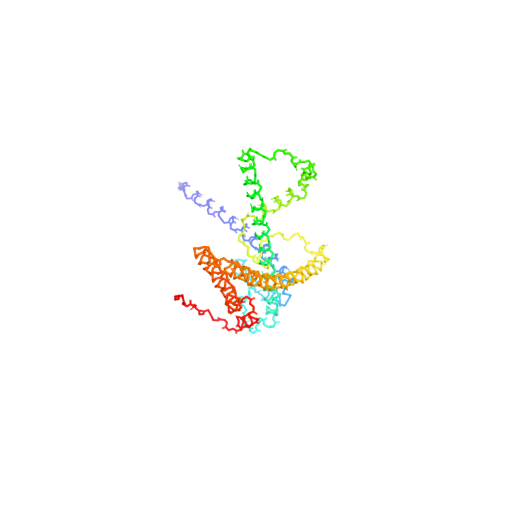 694 C CA . LEU A 1 88 ? -8.774 0.407 1.097 1.00 90.88 88 LEU A CA 1
ATOM 695 C C . LEU A 1 88 ? -8.194 1.414 0.091 1.00 90.88 88 LEU A C 1
ATOM 697 O O . LEU A 1 88 ? -7.042 1.276 -0.320 1.00 90.88 88 LEU A O 1
ATOM 701 N N . LYS A 1 89 ? -8.959 2.454 -0.267 1.00 90.25 89 LYS A N 1
ATOM 702 C CA . LYS A 1 89 ? -8.492 3.515 -1.175 1.00 90.25 89 LYS A CA 1
ATOM 703 C C . LYS A 1 89 ? -7.348 4.327 -0.572 1.00 90.25 89 LYS A C 1
ATOM 705 O O . LYS A 1 89 ? -6.407 4.672 -1.284 1.00 90.25 89 LYS A O 1
ATOM 710 N N . LEU A 1 90 ? -7.408 4.625 0.726 1.00 90.94 90 LEU A N 1
ATOM 711 C CA . LEU A 1 90 ? -6.334 5.334 1.423 1.00 90.94 90 LEU A CA 1
ATOM 712 C C . LEU A 1 90 ? -5.047 4.503 1.452 1.00 90.94 90 LEU A C 1
ATOM 714 O O . LEU A 1 90 ? -3.981 5.030 1.139 1.00 90.94 90 LEU A O 1
ATOM 718 N N . ARG A 1 91 ? -5.141 3.197 1.732 1.00 89.25 91 ARG A N 1
ATOM 719 C CA . ARG A 1 91 ? -3.988 2.282 1.700 1.00 89.25 91 ARG A CA 1
ATOM 720 C C . ARG A 1 91 ? -3.402 2.126 0.305 1.00 89.25 91 ARG A C 1
ATOM 722 O O . ARG A 1 91 ? -2.185 2.061 0.163 1.00 89.25 91 ARG A O 1
ATOM 729 N N . GLU A 1 92 ? -4.239 2.096 -0.728 1.00 91.50 92 GLU A N 1
ATOM 730 C CA . GLU A 1 92 ? -3.769 2.116 -2.114 1.00 91.50 92 GLU A CA 1
ATOM 731 C C . GLU A 1 92 ? -2.999 3.414 -2.415 1.00 91.50 92 GLU A C 1
ATOM 733 O O . GLU A 1 92 ? -1.927 3.375 -3.023 1.00 91.50 92 GLU A O 1
ATOM 738 N N . GLY A 1 93 ? -3.501 4.561 -1.950 1.00 92.25 93 GLY A N 1
ATOM 739 C CA . GLY A 1 93 ? -2.802 5.846 -2.033 1.00 92.25 93 GLY A CA 1
ATOM 740 C C . GLY A 1 93 ? -1.443 5.824 -1.330 1.00 92.25 93 GLY A C 1
ATOM 741 O O . GLY A 1 93 ? -0.428 6.152 -1.942 1.00 92.25 93 GLY A O 1
ATOM 742 N N . GLU A 1 94 ? -1.402 5.350 -0.085 1.00 90.62 94 GLU A N 1
ATOM 743 C CA . GLU A 1 94 ? -0.173 5.226 0.706 1.00 90.62 94 GLU A CA 1
ATOM 744 C C . GLU A 1 94 ? 0.851 4.291 0.043 1.00 90.62 94 GLU A C 1
ATOM 746 O O . GLU A 1 94 ? 2.037 4.618 -0.042 1.00 90.62 94 GLU A O 1
ATOM 751 N N . ALA A 1 95 ? 0.403 3.151 -0.492 1.00 89.00 95 ALA A N 1
ATOM 752 C CA . ALA A 1 95 ? 1.261 2.229 -1.230 1.00 89.00 95 ALA A CA 1
ATOM 753 C C . ALA A 1 95 ? 1.844 2.886 -2.492 1.00 89.00 95 ALA A C 1
ATOM 755 O O . ALA A 1 95 ? 3.035 2.743 -2.777 1.00 89.00 95 ALA A O 1
ATOM 756 N N . ASN A 1 96 ? 1.034 3.651 -3.227 1.00 91.75 96 ASN A N 1
ATOM 757 C CA . ASN A 1 96 ? 1.491 4.396 -4.399 1.00 91.75 96 ASN A CA 1
ATOM 758 C C . ASN A 1 96 ? 2.502 5.494 -4.033 1.00 91.75 96 ASN A C 1
ATOM 760 O O . ASN A 1 96 ? 3.508 5.654 -4.729 1.00 91.75 96 ASN A O 1
ATOM 764 N N . ASP A 1 97 ? 2.291 6.208 -2.928 1.00 94.12 97 ASP A N 1
ATOM 765 C CA . ASP A 1 97 ? 3.245 7.192 -2.414 1.00 94.12 97 ASP A CA 1
ATOM 766 C C . ASP A 1 97 ? 4.563 6.535 -1.984 1.00 94.12 97 ASP A C 1
ATOM 768 O O . ASP A 1 97 ? 5.644 7.035 -2.306 1.00 94.12 97 ASP A O 1
ATOM 772 N N . ALA A 1 98 ? 4.503 5.380 -1.316 1.00 88.38 98 ALA A N 1
ATOM 773 C CA . ALA A 1 98 ? 5.687 4.606 -0.954 1.00 88.38 98 ALA A CA 1
ATOM 774 C C . ALA A 1 98 ? 6.471 4.150 -2.197 1.00 88.38 98 ALA A C 1
ATOM 776 O O . ALA A 1 98 ? 7.699 4.274 -2.238 1.00 88.38 98 ALA A O 1
ATOM 777 N N . LEU A 1 99 ? 5.774 3.690 -3.242 1.00 88.06 99 LEU A N 1
ATOM 778 C CA . LEU A 1 99 ? 6.385 3.333 -4.524 1.00 88.06 99 LEU A CA 1
ATOM 779 C C . LEU A 1 99 ? 7.012 4.543 -5.224 1.00 88.06 99 LEU A C 1
ATOM 781 O O . LEU A 1 99 ? 8.108 4.418 -5.774 1.00 88.06 99 LEU A O 1
ATOM 785 N N . ARG A 1 100 ? 6.358 5.712 -5.199 1.00 87.75 100 ARG A N 1
ATOM 786 C CA . ARG A 1 100 ? 6.917 6.958 -5.744 1.00 87.75 100 ARG A CA 1
ATOM 787 C C . ARG A 1 100 ? 8.216 7.325 -5.029 1.00 87.75 100 ARG A C 1
ATOM 789 O O . ARG A 1 100 ? 9.238 7.482 -5.693 1.00 87.75 100 ARG A O 1
ATOM 796 N N . ASN A 1 101 ? 8.205 7.337 -3.697 1.00 85.56 101 ASN A N 1
ATOM 797 C CA . ASN A 1 101 ? 9.389 7.633 -2.887 1.00 85.56 101 ASN A CA 1
ATOM 798 C C . ASN A 1 101 ? 10.537 6.647 -3.173 1.00 85.56 101 ASN A C 1
ATOM 800 O O . ASN A 1 101 ? 11.699 7.042 -3.277 1.00 85.56 101 ASN A O 1
ATOM 804 N N . LEU A 1 102 ? 10.227 5.356 -3.347 1.00 88.50 102 LEU A N 1
ATOM 805 C CA . LEU A 1 102 ? 11.222 4.347 -3.711 1.00 88.50 102 LEU A CA 1
ATOM 806 C C . LEU A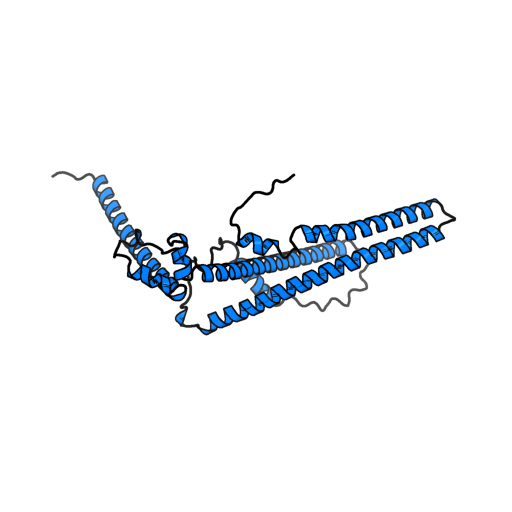 1 102 ? 11.827 4.614 -5.097 1.00 88.50 102 LEU A C 1
ATOM 808 O O . LEU A 1 102 ? 13.045 4.528 -5.259 1.00 88.50 102 LEU A O 1
ATOM 812 N N . ARG A 1 103 ? 11.002 4.954 -6.096 1.00 87.88 103 ARG A N 1
ATOM 813 C CA . ARG A 1 103 ? 11.468 5.287 -7.454 1.00 87.88 103 ARG A CA 1
ATOM 814 C C . ARG A 1 103 ? 12.373 6.512 -7.450 1.00 87.88 103 ARG A C 1
ATOM 816 O O . ARG A 1 103 ? 13.445 6.462 -8.048 1.00 87.88 103 ARG A O 1
ATOM 823 N N . GLU A 1 104 ? 11.980 7.565 -6.740 1.00 84.50 104 GLU A N 1
ATOM 824 C CA . GLU A 1 104 ? 12.794 8.771 -6.569 1.00 84.50 104 GLU A CA 1
ATOM 825 C C . GLU A 1 104 ? 14.148 8.428 -5.942 1.00 84.50 104 GLU A C 1
ATOM 827 O O . GLU A 1 104 ? 15.197 8.793 -6.475 1.00 84.50 104 GLU A O 1
ATOM 832 N N . HIS A 1 105 ? 14.156 7.630 -4.870 1.00 86.69 105 HIS A N 1
ATOM 833 C CA . HIS A 1 105 ? 15.395 7.191 -4.233 1.00 86.69 105 HIS A CA 1
ATOM 834 C C . HIS A 1 105 ? 16.290 6.375 -5.185 1.00 86.69 105 HIS A C 1
ATOM 836 O O . HIS A 1 105 ? 17.507 6.583 -5.232 1.00 86.69 105 HIS A O 1
ATOM 842 N N . ILE A 1 106 ? 15.713 5.465 -5.978 1.00 83.12 106 ILE A N 1
ATOM 843 C CA . ILE A 1 106 ? 16.456 4.698 -6.989 1.00 83.12 106 ILE A CA 1
ATOM 844 C C . ILE A 1 106 ? 17.058 5.642 -8.031 1.00 83.12 106 ILE A C 1
ATOM 846 O O . ILE A 1 106 ? 18.258 5.542 -8.298 1.00 83.12 106 ILE A O 1
ATOM 850 N N . TRP A 1 107 ? 16.286 6.586 -8.571 1.00 83.00 107 TRP A N 1
ATOM 851 C CA . TRP A 1 107 ? 16.783 7.567 -9.537 1.00 83.00 107 TRP A CA 1
ATOM 852 C C . TRP A 1 107 ? 17.922 8.411 -8.975 1.00 83.00 107 TRP A C 1
ATOM 854 O O . TRP A 1 107 ? 18.969 8.515 -9.615 1.00 83.00 107 TRP A O 1
ATOM 864 N N . HIS A 1 108 ? 17.783 8.940 -7.759 1.00 83.38 108 HIS A N 1
ATOM 865 C CA . HIS A 1 108 ? 18.863 9.680 -7.108 1.00 83.38 108 HIS A CA 1
ATOM 866 C C . HIS A 1 108 ? 20.113 8.811 -6.926 1.00 83.38 108 HIS A C 1
ATOM 868 O O . HIS A 1 108 ? 21.224 9.250 -7.232 1.00 83.38 108 HIS A O 1
ATOM 874 N N . SER A 1 109 ? 19.952 7.551 -6.510 1.00 82.75 109 SER A N 1
ATOM 875 C CA . SER A 1 109 ? 21.078 6.626 -6.352 1.00 82.75 109 SER A CA 1
ATOM 876 C C . SER A 1 109 ? 21.785 6.323 -7.681 1.00 82.75 109 SER A C 1
ATOM 878 O O . SER A 1 109 ? 23.016 6.299 -7.739 1.00 82.75 109 SER A O 1
ATOM 880 N N . GLN A 1 110 ? 21.028 6.148 -8.768 1.00 78.81 110 GLN A N 1
ATOM 881 C CA . GLN A 1 110 ? 21.561 5.906 -10.106 1.00 78.81 110 GLN A CA 1
ATOM 882 C C . GLN A 1 110 ? 22.277 7.143 -10.647 1.00 78.81 110 GLN A C 1
ATOM 884 O O . GLN A 1 110 ? 23.394 7.019 -11.145 1.00 78.81 110 GLN A O 1
ATOM 889 N N . ALA A 1 111 ? 21.696 8.333 -10.483 1.00 78.25 111 ALA A N 1
ATOM 890 C CA . ALA A 1 111 ? 22.313 9.593 -10.887 1.00 78.25 111 ALA A CA 1
ATOM 891 C C . ALA A 1 111 ? 23.651 9.829 -10.164 1.00 78.25 111 ALA A C 1
ATOM 893 O O . ALA A 1 111 ? 24.643 10.213 -10.787 1.00 78.25 111 ALA A O 1
ATOM 894 N N . LEU A 1 112 ? 23.721 9.538 -8.860 1.00 79.25 112 LEU A N 1
ATOM 895 C CA . LEU A 1 112 ? 24.970 9.609 -8.096 1.00 79.25 112 LEU A CA 1
ATOM 896 C C . LEU A 1 112 ? 26.001 8.576 -8.577 1.00 79.25 112 LEU A C 1
ATOM 898 O O . LEU A 1 112 ? 27.176 8.917 -8.727 1.00 79.25 112 LEU A O 1
ATOM 902 N N . ARG A 1 113 ? 25.579 7.338 -8.875 1.00 74.50 113 ARG A N 1
ATOM 903 C CA . ARG A 1 113 ? 26.460 6.304 -9.450 1.00 74.50 113 ARG A CA 1
ATOM 904 C C . ARG A 1 113 ? 27.000 6.711 -10.819 1.00 74.50 113 ARG A C 1
ATOM 906 O O . ARG A 1 113 ? 28.200 6.598 -11.043 1.00 74.50 113 ARG A O 1
ATOM 913 N N . GLN A 1 114 ? 26.157 7.239 -11.703 1.00 72.50 114 GLN A N 1
ATOM 914 C CA . GLN A 1 114 ? 26.578 7.740 -13.013 1.00 72.50 114 GLN A CA 1
ATOM 915 C C . GLN A 1 114 ? 27.577 8.889 -12.872 1.00 72.50 114 GLN A C 1
ATOM 917 O O . GLN A 1 114 ? 28.631 8.849 -13.496 1.00 72.50 114 GLN A O 1
ATOM 922 N N . ARG A 1 115 ? 27.321 9.865 -11.988 1.00 70.56 115 ARG A N 1
ATOM 923 C CA . ARG A 1 115 ? 28.277 10.949 -11.699 1.00 70.56 115 ARG A CA 1
ATOM 924 C C . ARG A 1 115 ? 29.614 10.423 -11.173 1.00 70.56 115 ARG A C 1
ATOM 926 O O . ARG A 1 115 ? 30.659 10.917 -11.588 1.00 70.56 115 ARG A O 1
ATOM 933 N N . LYS A 1 116 ? 29.606 9.420 -10.288 1.00 72.62 116 LYS A N 1
ATOM 934 C CA . LYS A 1 116 ? 30.837 8.782 -9.793 1.00 72.62 116 LYS A CA 1
ATOM 935 C C . LYS A 1 116 ? 31.590 8.066 -10.916 1.00 72.62 116 LYS A C 1
ATOM 937 O O . LYS A 1 116 ? 32.799 8.239 -11.021 1.00 72.62 116 LYS A O 1
ATOM 942 N N . ASN A 1 117 ? 30.888 7.323 -11.770 1.00 68.75 117 ASN A N 1
ATOM 943 C CA . ASN A 1 117 ? 31.484 6.629 -12.914 1.00 68.75 117 ASN A CA 1
ATOM 944 C C . ASN A 1 117 ? 32.050 7.616 -13.940 1.00 68.75 117 ASN A C 1
ATOM 946 O O . ASN A 1 117 ? 33.143 7.393 -14.440 1.00 68.75 117 ASN A O 1
ATOM 950 N N . LEU A 1 118 ? 31.365 8.735 -14.195 1.00 64.38 118 LEU A N 1
ATOM 951 C CA . LEU A 1 118 ? 31.866 9.813 -15.048 1.00 64.38 118 LEU A CA 1
ATOM 952 C C . LEU A 1 118 ? 33.117 10.467 -14.460 1.00 64.38 118 LEU A C 1
ATOM 954 O O . LEU A 1 118 ? 34.046 10.725 -15.205 1.00 64.38 118 LEU A O 1
ATOM 958 N N . ARG A 1 119 ? 33.198 10.679 -13.140 1.00 59.31 119 ARG A N 1
ATOM 959 C CA . ARG A 1 119 ? 34.426 11.186 -12.495 1.00 59.31 119 ARG A CA 1
ATOM 960 C C . ARG A 1 119 ? 35.566 10.163 -12.524 1.00 59.31 119 ARG A C 1
ATOM 962 O O . ARG A 1 119 ? 36.698 10.535 -12.802 1.00 59.31 119 ARG A O 1
ATOM 969 N N . GLY A 1 120 ? 35.274 8.884 -12.287 1.00 55.47 120 GLY A N 1
ATOM 970 C CA . GLY A 1 120 ? 36.261 7.801 -12.364 1.00 55.47 120 GLY A CA 1
ATOM 971 C C . GLY A 1 120 ? 36.780 7.552 -13.785 1.00 55.47 120 GLY A C 1
ATOM 972 O O . GLY A 1 120 ? 37.966 7.285 -13.958 1.00 55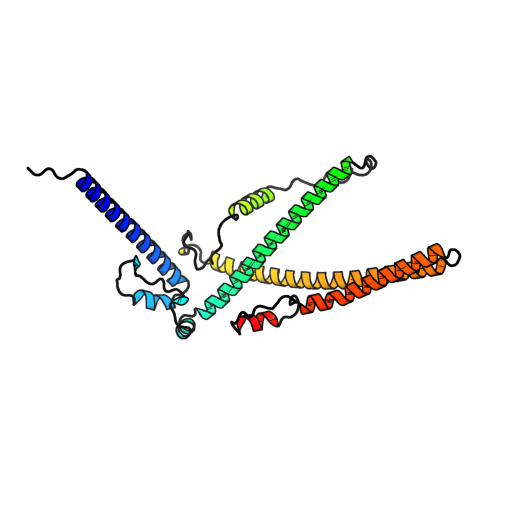.47 120 GLY A O 1
ATOM 973 N N . ASN A 1 121 ? 35.922 7.697 -14.801 1.00 51.69 121 ASN A N 1
ATOM 974 C CA . ASN A 1 121 ? 36.318 7.635 -16.209 1.00 51.69 121 ASN A CA 1
ATOM 975 C C . ASN A 1 121 ? 36.955 8.937 -16.703 1.00 51.69 121 ASN A C 1
ATOM 977 O O . ASN A 1 121 ? 37.887 8.856 -17.485 1.00 51.69 121 ASN A O 1
ATOM 981 N N . ALA A 1 122 ? 36.542 10.119 -16.236 1.00 51.25 122 ALA A N 1
ATOM 982 C CA . ALA A 1 122 ? 37.184 11.388 -16.600 1.00 51.25 122 ALA A CA 1
ATOM 983 C C . ALA A 1 122 ? 38.644 11.451 -16.123 1.00 51.25 122 ALA A C 1
ATOM 985 O O . ALA A 1 122 ? 39.491 11.980 -16.827 1.00 51.25 122 ALA A O 1
ATOM 986 N N . VAL A 1 123 ? 38.967 10.830 -14.982 1.00 50.66 123 VAL A N 1
ATOM 987 C CA . VAL A 1 123 ? 40.362 10.663 -14.528 1.00 50.66 123 VAL A CA 1
ATOM 988 C C . VAL A 1 123 ? 41.138 9.654 -15.396 1.00 50.66 123 VAL A C 1
ATOM 990 O O . VAL A 1 123 ? 42.359 9.731 -15.485 1.00 50.66 123 VAL A O 1
ATOM 993 N N . ARG A 1 124 ? 40.449 8.730 -16.081 1.00 49.34 124 ARG A N 1
ATOM 994 C CA . ARG A 1 124 ? 41.054 7.738 -16.992 1.00 49.34 124 ARG A CA 1
ATOM 995 C C . ARG A 1 124 ? 41.097 8.176 -18.460 1.00 49.34 124 ARG A C 1
ATOM 997 O O . ARG A 1 124 ? 41.826 7.571 -19.237 1.00 49.34 124 ARG A O 1
ATOM 1004 N N . VAL A 1 125 ? 40.363 9.219 -18.842 1.00 44.25 125 VAL A N 1
ATOM 1005 C CA . VAL A 1 125 ? 40.404 9.820 -20.181 1.00 44.25 125 VAL A CA 1
ATOM 1006 C C . VAL A 1 125 ? 41.324 11.043 -20.130 1.00 44.25 125 VAL A C 1
ATOM 1008 O O . VAL A 1 125 ? 40.886 12.190 -20.134 1.00 44.25 125 VAL A O 1
ATOM 1011 N N . HIS A 1 126 ? 42.633 10.787 -20.066 1.00 46.44 126 HIS A N 1
ATOM 1012 C CA . HIS A 1 126 ? 43.652 11.767 -20.450 1.00 46.44 126 HIS A CA 1
ATOM 1013 C C . HIS A 1 126 ? 43.508 12.031 -21.960 1.00 46.44 126 HIS A C 1
ATOM 1015 O O . HIS A 1 126 ? 44.034 11.272 -22.770 1.00 46.44 126 HIS A O 1
ATOM 1021 N N . GLY A 1 127 ? 42.740 13.053 -22.357 1.00 47.19 127 GLY A N 1
ATOM 1022 C CA . GLY A 1 127 ? 42.644 13.418 -23.778 1.00 47.19 127 GLY A CA 1
ATOM 1023 C C . GLY A 1 127 ? 41.557 14.402 -24.224 1.00 47.19 127 GLY A C 1
ATOM 1024 O O . GLY A 1 127 ? 41.511 14.715 -25.408 1.00 47.19 127 GLY A O 1
ATOM 1025 N N . GLN A 1 128 ? 40.682 14.913 -23.349 1.00 51.12 128 GLN A N 1
ATOM 1026 C CA . GLN A 1 128 ? 39.646 15.889 -23.748 1.00 51.12 128 GLN A CA 1
ATOM 1027 C C . GLN A 1 128 ? 39.535 17.079 -22.783 1.00 51.12 128 GLN A C 1
ATOM 1029 O O . GLN A 1 128 ? 38.459 17.428 -22.306 1.00 51.12 128 GLN A O 1
ATOM 1034 N N . GLU A 1 129 ? 40.655 17.742 -22.503 1.00 47.31 129 GLU A N 1
ATOM 1035 C CA . GLU A 1 129 ? 40.694 18.914 -21.612 1.00 47.31 129 GLU A CA 1
ATOM 1036 C C . GLU A 1 129 ? 40.105 20.205 -22.223 1.00 47.31 129 GLU A C 1
ATOM 1038 O O . GLU A 1 129 ? 39.933 21.195 -21.519 1.00 47.31 129 GLU A O 1
ATOM 1043 N N . TRP A 1 130 ? 39.738 20.227 -23.511 1.00 45.94 130 TRP A N 1
ATOM 1044 C CA . TRP A 1 130 ? 39.554 21.497 -24.236 1.00 45.94 130 TRP A CA 1
ATOM 1045 C C . TRP A 1 130 ? 38.112 21.961 -24.499 1.00 45.94 130 TRP A C 1
ATOM 1047 O O . TRP A 1 130 ? 37.945 23.034 -25.066 1.00 45.94 130 TRP A O 1
ATOM 1057 N N . ASN A 1 131 ? 37.061 21.256 -24.056 1.00 50.75 131 ASN A N 1
ATOM 1058 C CA . ASN A 1 131 ? 35.671 21.676 -24.346 1.00 50.75 131 ASN A CA 1
ATOM 1059 C C . ASN A 1 131 ? 34.726 21.808 -23.138 1.00 50.75 131 ASN A C 1
ATOM 1061 O O . ASN A 1 131 ? 33.507 21.795 -23.295 1.00 50.75 131 ASN A O 1
ATOM 1065 N N . THR A 1 132 ? 35.253 22.028 -21.929 1.00 48.44 132 THR A N 1
ATOM 1066 C CA . THR A 1 132 ? 34.416 22.183 -20.720 1.00 48.44 132 THR A CA 1
ATOM 1067 C C . THR A 1 132 ? 34.475 23.593 -20.124 1.00 48.44 132 THR A C 1
ATOM 1069 O O . THR A 1 132 ? 34.686 23.758 -18.928 1.00 48.44 132 THR A O 1
ATOM 1072 N N . ARG A 1 133 ? 34.254 24.641 -20.933 1.00 47.34 133 ARG A N 1
ATOM 1073 C CA . ARG A 1 133 ? 33.949 25.998 -20.415 1.00 47.34 133 ARG A CA 1
ATOM 1074 C C . ARG A 1 133 ? 32.453 26.266 -20.191 1.00 47.34 133 ARG A C 1
ATOM 1076 O O . ARG A 1 133 ? 32.109 27.325 -19.688 1.00 47.34 133 ARG A O 1
ATOM 1083 N N . ALA A 1 134 ? 31.569 25.312 -20.496 1.00 44.44 134 ALA A N 1
ATOM 1084 C CA . ALA A 1 134 ? 30.114 25.496 -20.388 1.00 44.44 134 ALA A CA 1
ATOM 1085 C C . ALA A 1 134 ? 29.460 24.888 -19.123 1.00 44.44 134 ALA A C 1
ATOM 1087 O O . ALA A 1 134 ? 28.253 25.021 -18.947 1.00 44.44 134 ALA A O 1
ATOM 1088 N N . ILE A 1 135 ? 30.213 24.227 -18.229 1.00 48.88 135 ILE A N 1
ATOM 1089 C CA . ILE A 1 135 ? 29.662 23.542 -17.032 1.00 48.88 135 ILE A CA 1
ATOM 1090 C C . ILE A 1 135 ? 30.116 24.217 -15.722 1.00 48.88 135 ILE A C 1
ATOM 1092 O O . ILE A 1 135 ? 30.367 23.560 -14.717 1.00 48.88 135 ILE A O 1
ATOM 1096 N N . SER A 1 136 ? 30.247 25.542 -15.701 1.00 41.41 136 SER A N 1
ATOM 1097 C CA . SER A 1 136 ? 30.503 26.315 -14.471 1.00 41.41 136 SER A CA 1
ATOM 1098 C C . SER A 1 136 ? 29.228 26.882 -13.825 1.00 41.41 136 SER A C 1
ATOM 1100 O O . SER A 1 136 ? 29.322 27.630 -12.860 1.00 41.41 136 SER A O 1
ATOM 1102 N N . GLY A 1 137 ? 28.037 26.506 -14.313 1.00 40.28 137 GLY A N 1
ATOM 1103 C CA . GLY A 1 137 ? 26.752 27.062 -13.862 1.00 40.28 137 GLY A CA 1
ATOM 1104 C C . GLY A 1 137 ? 25.818 26.118 -13.095 1.00 40.28 137 GLY A C 1
ATOM 1105 O O . GLY A 1 137 ? 24.657 26.460 -12.907 1.00 40.28 137 GLY A O 1
ATOM 1106 N N . VAL A 1 138 ? 26.249 24.921 -12.676 1.00 47.62 138 VAL A N 1
ATOM 1107 C CA . VAL A 1 138 ? 25.369 24.019 -11.902 1.00 47.62 138 VAL A CA 1
ATOM 1108 C C . VAL A 1 138 ? 25.505 24.332 -10.413 1.00 47.62 138 VAL A C 1
ATOM 1110 O O . VAL A 1 138 ? 26.415 23.843 -9.740 1.00 47.62 138 VAL A O 1
ATOM 1113 N N . GLU A 1 139 ? 24.600 25.173 -9.920 1.00 49.06 139 GLU A N 1
ATOM 1114 C CA . GLU A 1 139 ? 24.465 25.532 -8.509 1.00 49.06 139 GLU A CA 1
ATOM 1115 C C . GLU A 1 139 ? 24.326 24.298 -7.600 1.00 49.06 139 GLU A C 1
ATOM 1117 O O . GLU A 1 139 ? 23.781 23.251 -7.967 1.00 49.06 139 GLU A O 1
ATOM 1122 N N . ARG A 1 140 ? 24.858 24.423 -6.378 1.00 54.38 140 ARG A N 1
ATOM 1123 C CA . ARG A 1 140 ? 24.746 23.411 -5.321 1.00 54.38 140 ARG A CA 1
ATOM 1124 C C . ARG A 1 140 ? 23.261 23.170 -4.999 1.00 54.38 140 ARG A C 1
ATOM 1126 O O . ARG A 1 140 ? 22.488 24.123 -5.019 1.00 54.38 140 ARG A O 1
ATOM 1133 N N . PRO A 1 141 ? 22.849 21.935 -4.657 1.00 48.50 141 PRO A N 1
ATOM 1134 C CA . PRO A 1 141 ? 21.474 21.677 -4.244 1.00 48.50 141 PRO A CA 1
ATOM 1135 C C . PRO A 1 141 ? 21.136 22.532 -3.015 1.00 48.50 141 PRO A C 1
ATOM 1137 O O . PRO A 1 141 ? 21.833 22.466 -2.001 1.00 48.50 141 PRO A O 1
ATOM 1140 N N . GLY A 1 142 ? 20.102 23.364 -3.148 1.00 54.03 142 GLY A N 1
ATOM 1141 C CA . GLY A 1 142 ? 19.664 24.311 -2.125 1.00 54.03 142 GLY A CA 1
ATOM 1142 C C . GLY A 1 142 ? 19.106 23.652 -0.851 1.00 54.03 142 GLY A C 1
ATOM 1143 O O . GLY A 1 142 ? 18.963 22.427 -0.788 1.00 54.03 142 GLY A O 1
ATOM 1144 N N . PRO A 1 143 ? 18.757 24.462 0.168 1.00 55.59 143 PRO A N 1
ATOM 1145 C CA . PRO A 1 143 ? 18.376 24.010 1.516 1.00 55.59 143 PRO A CA 1
ATOM 1146 C C . PRO A 1 143 ? 17.218 22.993 1.556 1.00 55.59 143 PRO A C 1
ATOM 1148 O O . PRO A 1 143 ? 17.229 22.093 2.396 1.00 55.59 143 PRO A O 1
ATOM 1151 N N . LEU A 1 144 ? 16.303 23.032 0.581 1.00 47.81 144 LEU A N 1
ATOM 1152 C CA . LEU A 1 144 ? 15.215 22.054 0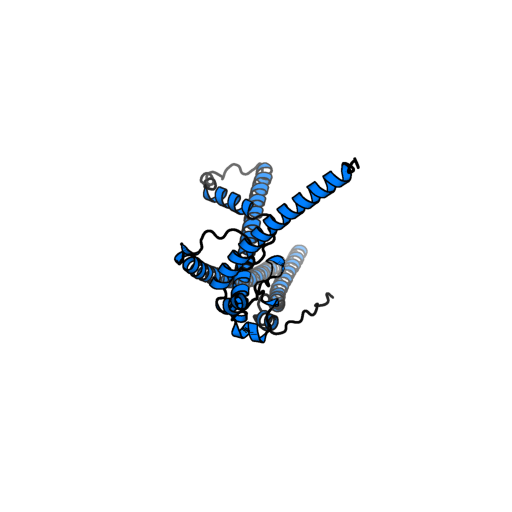.412 1.00 47.81 144 LEU A CA 1
ATOM 1153 C C . LEU A 1 144 ? 15.709 20.599 0.301 1.00 47.81 144 LEU A C 1
ATOM 1155 O O . LEU A 1 144 ? 15.070 19.676 0.800 1.00 47.81 144 LEU A O 1
ATOM 1159 N N . TYR A 1 145 ? 16.879 20.369 -0.304 1.00 53.69 145 TYR A N 1
ATOM 1160 C CA . TYR A 1 145 ? 17.444 19.024 -0.450 1.00 53.69 145 TYR A CA 1
ATOM 1161 C C . TYR A 1 145 ? 17.923 18.440 0.891 1.00 53.69 145 TYR A C 1
ATOM 1163 O O . TYR A 1 145 ? 17.836 17.230 1.109 1.00 53.69 145 TYR A O 1
ATOM 1171 N N . GLN A 1 146 ? 18.393 19.286 1.814 1.00 55.94 146 GLN A N 1
ATOM 1172 C CA . GLN A 1 146 ? 18.799 18.858 3.158 1.00 55.94 146 GLN A CA 1
ATOM 1173 C C . GLN A 1 146 ? 17.589 18.568 4.057 1.00 55.94 146 GLN A C 1
ATOM 1175 O O . GLN A 1 146 ? 17.627 17.622 4.847 1.00 55.94 146 GLN A O 1
ATOM 1180 N N . GLU A 1 147 ? 16.493 19.312 3.898 1.00 51.59 147 GLU A N 1
ATOM 1181 C CA . GLU A 1 147 ? 15.229 19.041 4.596 1.00 51.59 147 GLU A CA 1
ATOM 1182 C C . GLU A 1 147 ? 14.585 17.727 4.139 1.00 51.59 147 GLU A C 1
ATOM 1184 O O . GLU A 1 147 ? 14.176 16.922 4.979 1.00 51.59 147 GLU A O 1
ATOM 1189 N N . CYS A 1 148 ? 14.595 17.433 2.833 1.00 50.44 148 CYS A N 1
ATOM 1190 C CA . CYS A 1 148 ? 14.111 16.152 2.311 1.00 50.44 148 CYS A CA 1
ATOM 1191 C C . CYS A 1 148 ? 14.893 14.949 2.869 1.00 50.44 148 CYS A C 1
ATOM 1193 O O . CYS A 1 148 ? 14.300 13.908 3.157 1.00 50.44 148 CYS A O 1
ATOM 1195 N N . GLN A 1 149 ? 16.208 15.077 3.079 1.00 53.81 149 GLN A N 1
ATOM 1196 C CA . GLN A 1 149 ? 17.013 14.004 3.676 1.00 53.81 149 GLN A CA 1
ATOM 1197 C C . GLN A 1 149 ? 16.715 13.791 5.169 1.00 53.81 149 GLN A C 1
ATOM 1199 O O . GLN A 1 149 ? 16.656 12.642 5.611 1.00 53.81 149 GLN A O 1
ATOM 1204 N N . ARG A 1 150 ? 16.458 14.861 5.936 1.00 51.59 150 ARG A N 1
ATOM 1205 C CA . ARG A 1 150 ? 16.032 14.749 7.345 1.00 51.59 150 ARG A CA 1
ATOM 1206 C C . ARG A 1 150 ? 14.640 14.124 7.472 1.00 51.59 150 ARG A C 1
ATOM 1208 O O . ARG A 1 150 ? 14.447 13.231 8.295 1.00 51.59 150 ARG A O 1
ATOM 1215 N N . ALA A 1 151 ? 13.696 14.518 6.617 1.00 52.47 151 ALA A N 1
ATOM 1216 C CA . ALA A 1 151 ? 12.352 13.938 6.586 1.00 52.47 151 ALA A CA 1
ATOM 1217 C C . ALA A 1 151 ? 12.364 12.440 6.214 1.00 52.47 151 ALA A C 1
ATOM 1219 O O . ALA A 1 151 ? 11.593 11.652 6.763 1.00 52.47 151 ALA A O 1
ATOM 1220 N N . ALA A 1 152 ? 13.277 12.025 5.329 1.00 51.16 152 ALA A N 1
ATOM 1221 C CA . ALA A 1 152 ? 13.460 10.622 4.962 1.00 51.16 152 ALA A CA 1
ATOM 1222 C C . ALA A 1 152 ? 14.099 9.778 6.084 1.00 51.16 152 ALA A C 1
ATOM 1224 O O . ALA A 1 152 ? 13.783 8.595 6.211 1.00 51.16 152 ALA A O 1
ATOM 1225 N N . GLN A 1 153 ? 14.962 10.367 6.921 1.00 50.03 153 GLN A N 1
ATOM 1226 C CA . GLN A 1 153 ? 15.564 9.677 8.070 1.00 50.03 153 GLN A CA 1
ATOM 1227 C C . GLN A 1 153 ? 14.558 9.414 9.200 1.00 50.03 153 GLN A C 1
ATOM 1229 O O . GLN A 1 153 ? 14.616 8.349 9.809 1.00 50.03 153 GLN A O 1
ATOM 1234 N N . LEU A 1 154 ? 13.593 10.312 9.424 1.00 49.53 154 LEU A N 1
ATOM 1235 C CA . LEU A 1 154 ? 12.553 10.150 10.453 1.00 49.53 154 LEU A CA 1
ATOM 1236 C C . LEU A 1 154 ? 11.496 9.079 10.116 1.00 49.53 154 LEU A C 1
ATOM 1238 O O . LEU A 1 154 ? 10.787 8.616 11.003 1.00 49.53 154 LEU A O 1
ATOM 1242 N N . ARG A 1 155 ? 11.383 8.657 8.849 1.00 48.06 155 ARG A N 1
ATOM 1243 C CA . ARG A 1 155 ? 10.410 7.640 8.392 1.00 48.06 155 ARG A CA 1
ATOM 1244 C C . ARG A 1 155 ? 10.946 6.208 8.386 1.00 48.06 155 ARG A C 1
ATOM 1246 O O . ARG A 1 155 ? 10.243 5.282 7.981 1.00 48.06 155 ARG A O 1
ATOM 1253 N N . ARG A 1 156 ? 12.195 6.002 8.800 1.00 41.84 156 ARG A N 1
ATOM 1254 C CA . ARG A 1 156 ? 12.814 4.677 8.858 1.00 41.84 156 ARG A CA 1
ATOM 1255 C C . ARG A 1 156 ? 12.493 4.064 10.226 1.00 41.84 156 ARG A C 1
ATOM 1257 O O . ARG A 1 156 ? 12.931 4.609 11.228 1.00 41.84 156 ARG A O 1
ATOM 1264 N N . TRP A 1 157 ? 11.787 2.927 10.232 1.00 35.72 157 TRP A N 1
ATOM 1265 C CA . TRP A 1 157 ? 11.593 1.993 11.367 1.00 35.72 157 TRP A CA 1
ATOM 1266 C C . TRP A 1 157 ? 10.334 2.120 12.245 1.00 35.72 157 TRP A C 1
ATOM 1268 O O . TRP A 1 157 ? 10.417 2.127 13.467 1.00 35.72 157 TRP A O 1
ATOM 1278 N N . GLY A 1 158 ? 9.149 2.043 11.636 1.00 37.81 158 GLY A N 1
ATOM 1279 C CA . GLY A 1 158 ? 7.940 1.595 12.338 1.00 37.81 158 GLY A CA 1
ATOM 1280 C C . GLY A 1 158 ? 7.073 0.747 11.412 1.00 37.81 158 GLY A C 1
ATOM 1281 O O . GLY A 1 158 ? 6.810 1.167 10.287 1.00 37.81 158 GLY A O 1
ATOM 1282 N N . LYS A 1 159 ? 6.654 -0.452 11.844 1.00 42.59 159 LYS A N 1
ATOM 1283 C CA . LYS A 1 159 ? 5.598 -1.219 11.161 1.00 42.59 159 LYS A CA 1
ATOM 1284 C C . LYS A 1 159 ? 4.377 -0.306 11.047 1.00 42.59 159 LYS A C 1
ATOM 1286 O O . LYS A 1 159 ? 3.871 0.161 12.063 1.00 42.59 159 LYS A O 1
ATOM 1291 N N . VAL A 1 160 ? 3.955 0.003 9.825 1.00 42.81 160 VAL A N 1
ATOM 1292 C CA . VAL A 1 160 ? 2.834 0.917 9.604 1.00 42.81 160 VAL A CA 1
ATOM 1293 C C . VAL A 1 160 ? 1.541 0.124 9.743 1.00 42.81 160 VAL A C 1
ATOM 1295 O O . VAL A 1 160 ? 1.068 -0.492 8.791 1.00 42.81 160 VAL A O 1
ATOM 1298 N N . GLU A 1 161 ? 0.993 0.099 10.954 1.00 42.16 161 GLU A N 1
ATOM 1299 C CA . GLU A 1 161 ? -0.427 -0.188 11.129 1.00 42.16 161 GLU A CA 1
ATOM 1300 C C . GLU A 1 161 ? -1.261 0.999 10.632 1.00 42.16 161 GLU A C 1
ATOM 1302 O O . GLU A 1 161 ? -0.802 2.147 10.603 1.00 42.16 161 GLU A O 1
ATOM 1307 N N . GLY A 1 162 ? -2.482 0.700 10.182 1.00 48.19 162 GLY A N 1
ATOM 1308 C CA . GLY A 1 162 ? -3.409 1.689 9.637 1.00 48.19 162 GLY A CA 1
ATOM 1309 C C . GLY A 1 162 ? -3.623 2.871 10.558 1.00 48.19 162 GLY A C 1
ATOM 1310 O O . GLY A 1 162 ? -3.652 2.711 11.771 1.00 48.19 162 GLY A O 1
ATOM 1311 N N . TRP A 1 163 ? -3.820 4.055 9.983 1.00 52.69 163 TRP A N 1
ATOM 1312 C CA . TRP A 1 163 ? -4.079 5.283 10.737 1.00 52.69 163 TRP A CA 1
ATOM 1313 C C . TRP A 1 163 ? -5.325 5.193 11.637 1.00 52.69 163 TRP A C 1
ATOM 1315 O O . TRP A 1 163 ? -5.337 5.831 12.680 1.00 52.69 163 TRP A O 1
ATOM 1325 N N . ILE A 1 164 ? -6.301 4.340 11.301 1.00 52.03 164 ILE A N 1
ATOM 1326 C CA . ILE A 1 164 ? -7.471 4.033 12.149 1.00 52.03 164 ILE A CA 1
ATOM 1327 C C . ILE A 1 164 ? -7.079 3.278 13.436 1.00 52.03 164 ILE A C 1
ATOM 1329 O O . ILE A 1 164 ? -7.788 3.348 14.433 1.00 52.03 164 ILE A O 1
ATOM 1333 N N . TRP A 1 165 ? -5.941 2.581 13.443 1.00 52.72 165 TRP A N 1
ATOM 1334 C CA . TRP A 1 165 ? -5.523 1.677 14.522 1.00 52.72 165 TRP A CA 1
ATOM 1335 C C . TRP A 1 165 ? -4.288 2.177 15.289 1.00 52.72 165 TRP A C 1
ATOM 1337 O O . TRP A 1 165 ? -3.708 1.441 16.084 1.00 52.72 165 TRP A O 1
ATOM 1347 N N . ARG A 1 166 ? -3.861 3.434 15.085 1.00 55.56 166 ARG A N 1
ATOM 1348 C CA . ARG A 1 166 ? -2.726 4.001 15.829 1.00 55.56 166 ARG A CA 1
ATOM 1349 C C . ARG A 1 166 ? -3.135 4.411 17.240 1.00 55.56 166 ARG A C 1
ATOM 1351 O O . ARG A 1 166 ? -3.904 5.347 17.433 1.00 55.56 166 ARG A O 1
ATOM 1358 N N . LYS A 1 167 ? -2.476 3.823 18.235 1.00 41.47 167 LYS A N 1
ATOM 1359 C CA . LYS A 1 167 ? -2.393 4.379 19.589 1.00 41.47 167 LYS A CA 1
ATOM 1360 C C . LYS A 1 167 ? -1.217 5.371 19.633 1.00 41.47 167 LYS A C 1
ATOM 1362 O O . LYS A 1 167 ? -0.080 4.962 19.845 1.00 41.47 167 LYS A O 1
ATOM 1367 N N . GLY A 1 168 ? -1.446 6.664 19.369 1.00 41.22 168 GLY A N 1
ATOM 1368 C CA . GLY A 1 168 ? -0.416 7.689 19.623 1.00 41.22 168 GLY A CA 1
ATOM 1369 C C . GLY A 1 168 ? -0.540 9.024 18.876 1.00 41.22 168 GLY A C 1
ATOM 1370 O O . GLY A 1 168 ? -0.409 9.074 17.659 1.00 41.22 168 GLY A O 1
ATOM 1371 N N . TYR A 1 169 ? -0.699 10.097 19.663 1.00 40.34 169 TYR A N 1
ATOM 1372 C CA . TYR A 1 169 ? -0.514 11.524 19.348 1.00 40.34 169 TYR A CA 1
ATOM 1373 C C . TYR A 1 169 ? -1.194 12.059 18.076 1.00 40.34 169 TYR A C 1
ATOM 1375 O O . TYR A 1 169 ? -0.557 12.461 17.104 1.00 40.34 169 TYR A O 1
ATOM 1383 N N . HIS A 1 170 ? -2.517 12.185 18.143 1.00 44.38 170 HIS A N 1
ATOM 1384 C CA . HIS A 1 170 ? -3.205 13.236 17.404 1.00 44.38 170 HIS A CA 1
ATOM 1385 C C . HIS A 1 170 ? -3.208 14.484 18.289 1.00 44.38 170 HIS A C 1
ATOM 1387 O O . HIS A 1 170 ? -3.867 14.498 19.327 1.00 44.38 170 HIS A O 1
ATOM 1393 N N . GLY A 1 171 ? -2.444 15.517 17.921 1.00 46.31 171 GLY A N 1
ATOM 1394 C CA . GLY A 1 171 ? -2.693 16.854 18.465 1.00 46.31 171 GLY A CA 1
ATOM 1395 C C . GLY A 1 171 ? -4.162 17.215 18.220 1.00 46.31 171 GLY A C 1
ATOM 1396 O O . GLY A 1 171 ? -4.691 16.862 17.167 1.00 46.31 171 GLY A O 1
ATOM 1397 N N . ASN A 1 172 ? -4.812 17.822 19.216 1.00 43.72 172 ASN A N 1
ATOM 1398 C CA . ASN A 1 172 ? -6.250 18.108 19.282 1.00 43.72 172 ASN A CA 1
ATOM 1399 C C . ASN A 1 172 ? -6.911 18.322 17.906 1.00 43.72 172 ASN A C 1
ATOM 1401 O O . ASN A 1 172 ? -6.763 19.369 17.279 1.00 43.72 172 ASN A O 1
ATOM 1405 N N . LEU A 1 173 ? -7.683 17.325 17.459 1.00 44.38 173 LEU A N 1
ATOM 1406 C CA . LEU A 1 173 ? -8.413 17.357 16.187 1.00 44.38 173 LEU A CA 1
ATOM 1407 C C . LEU A 1 173 ? -9.529 18.421 16.160 1.00 44.38 173 LEU A C 1
ATOM 1409 O O . LEU A 1 173 ? -10.014 18.756 15.081 1.00 44.38 173 LEU A O 1
ATOM 1413 N N . SER A 1 174 ? -9.940 18.956 17.319 1.00 49.56 174 SER A N 1
ATOM 1414 C CA . SER A 1 174 ? -11.029 19.939 17.403 1.00 49.56 174 SER A CA 1
ATOM 1415 C C . SER A 1 174 ? -10.662 21.318 16.851 1.00 49.56 174 SER A C 1
ATOM 1417 O O . SER A 1 174 ? -11.563 22.053 16.463 1.00 49.56 174 SER A O 1
ATOM 1419 N N . ASP A 1 175 ? -9.374 21.663 16.766 1.00 44.75 175 ASP A N 1
ATOM 1420 C CA . ASP A 1 175 ? -8.942 23.012 16.364 1.00 44.75 175 ASP A CA 1
ATOM 1421 C C . ASP A 1 175 ? -8.736 23.179 14.852 1.00 44.75 175 ASP A C 1
ATOM 1423 O O . ASP A 1 175 ? -8.438 24.278 14.387 1.00 44.75 175 ASP A O 1
ATOM 1427 N N . MET A 1 176 ? -8.886 22.118 14.049 1.00 40.72 176 MET A N 1
ATOM 1428 C CA . MET A 1 176 ? -8.467 22.155 12.640 1.00 40.72 176 MET A CA 1
ATOM 1429 C C . MET A 1 176 ? -9.440 21.485 11.642 1.00 40.72 176 MET A C 1
ATOM 1431 O O . MET A 1 176 ? -9.030 20.635 10.846 1.00 40.72 176 MET A O 1
ATOM 1435 N N . PRO A 1 177 ? -10.724 21.894 11.577 1.00 48.62 177 PRO A N 1
ATOM 1436 C CA . PRO A 1 177 ? -11.692 21.352 10.612 1.00 48.62 177 PRO A CA 1
ATOM 1437 C C . PRO A 1 177 ? -11.308 21.597 9.138 1.00 48.62 177 PRO A C 1
ATOM 1439 O O . PRO A 1 177 ? -11.683 20.825 8.253 1.00 48.62 177 PRO A O 1
ATOM 1442 N N . TRP A 1 178 ? -10.503 22.625 8.851 1.00 49.47 178 TRP A N 1
ATOM 1443 C CA . TRP A 1 178 ? -9.993 22.886 7.502 1.00 49.47 178 TRP A CA 1
ATOM 1444 C C . TRP A 1 178 ? -8.853 21.941 7.096 1.00 49.47 178 TRP A C 1
ATOM 1446 O O . TRP A 1 178 ? -8.673 21.716 5.903 1.00 49.47 178 TRP A O 1
ATOM 1456 N N . ILE A 1 179 ? -8.130 21.334 8.047 1.00 46.72 179 ILE A N 1
ATOM 1457 C CA . ILE A 1 179 ? -7.037 20.389 7.770 1.00 46.72 179 ILE A CA 1
ATOM 1458 C C . ILE A 1 179 ? -7.588 19.058 7.257 1.00 46.72 179 ILE A C 1
ATOM 1460 O O . ILE A 1 179 ? -7.065 18.539 6.276 1.00 46.72 179 ILE A O 1
ATOM 1464 N N . LEU A 1 180 ? -8.685 18.536 7.820 1.00 46.56 180 LEU A N 1
ATOM 1465 C CA . LEU A 1 180 ? -9.334 17.346 7.256 1.00 46.56 180 LEU A CA 1
ATOM 1466 C C . LEU A 1 180 ? -9.809 17.614 5.823 1.00 46.56 180 LEU A C 1
ATOM 1468 O O . LEU A 1 180 ? -9.476 16.856 4.917 1.00 46.56 180 LEU A O 1
ATOM 1472 N N . ASN A 1 181 ? -10.522 18.718 5.582 1.00 48.28 181 ASN A N 1
ATOM 1473 C CA . ASN A 1 181 ? -11.038 19.015 4.245 1.00 48.28 181 ASN A CA 1
ATOM 1474 C C . ASN A 1 181 ? -9.904 19.310 3.240 1.00 48.28 181 ASN A C 1
ATOM 1476 O O . ASN A 1 181 ? -9.961 18.869 2.092 1.00 48.28 181 ASN A O 1
ATOM 1480 N N . ALA A 1 182 ? -8.828 19.974 3.676 1.00 44.47 182 ALA A N 1
ATOM 1481 C CA . ALA A 1 182 ? -7.623 20.198 2.879 1.00 44.47 182 ALA A CA 1
ATOM 1482 C C . ALA A 1 182 ? -6.861 18.894 2.599 1.00 44.47 182 ALA A C 1
ATOM 1484 O O . ALA A 1 182 ? -6.413 18.698 1.476 1.00 44.47 182 ALA A O 1
ATOM 1485 N N . HIS A 1 183 ? -6.757 17.965 3.553 1.00 48.94 183 HIS A N 1
ATOM 1486 C CA . HIS A 1 183 ? -6.140 16.658 3.318 1.00 48.94 183 HIS A CA 1
ATOM 1487 C C . HIS A 1 183 ? -6.989 15.773 2.412 1.00 48.94 183 HIS A C 1
ATOM 1489 O O . HIS A 1 183 ? -6.432 15.125 1.534 1.00 48.94 183 HIS A O 1
ATOM 1495 N N . PHE A 1 184 ? -8.316 15.776 2.549 1.00 43.78 184 PHE A N 1
ATOM 1496 C CA . PHE A 1 184 ? -9.202 15.015 1.666 1.00 43.78 184 PHE A CA 1
ATOM 1497 C C . PHE A 1 184 ? -9.209 15.575 0.238 1.00 43.78 184 PHE A C 1
ATOM 1499 O O . PHE A 1 184 ? -9.130 14.813 -0.729 1.00 43.78 184 PHE A O 1
ATOM 1506 N N . THR A 1 185 ? -9.242 16.900 0.075 1.00 43.34 185 THR A N 1
ATOM 1507 C CA . THR A 1 185 ? -9.150 17.533 -1.251 1.00 43.34 185 THR A CA 1
ATOM 1508 C C . THR A 1 185 ? -7.751 17.399 -1.856 1.00 43.34 185 THR A C 1
ATOM 1510 O O . THR A 1 185 ? -7.645 17.038 -3.029 1.00 43.34 185 THR A O 1
ATOM 1513 N N . ALA A 1 186 ? -6.678 17.566 -1.076 1.00 44.25 186 ALA A N 1
ATOM 1514 C CA . ALA A 1 186 ? -5.306 17.341 -1.531 1.00 44.25 186 ALA A CA 1
ATOM 1515 C C . ALA A 1 186 ? -5.051 15.871 -1.893 1.00 44.25 186 ALA A C 1
ATOM 1517 O O . ALA A 1 186 ? -4.468 15.610 -2.941 1.00 44.25 186 ALA A O 1
ATOM 1518 N N . ALA A 1 187 ? -5.547 14.910 -1.107 1.00 48.41 187 ALA A N 1
ATOM 1519 C CA . ALA A 1 187 ? -5.444 13.481 -1.412 1.00 48.41 187 ALA A CA 1
ATOM 1520 C C . ALA A 1 187 ? -6.206 13.121 -2.696 1.00 48.41 187 ALA A C 1
ATOM 1522 O O . ALA A 1 187 ? -5.722 12.337 -3.511 1.00 48.41 187 ALA A O 1
ATOM 1523 N N . LYS A 1 188 ? -7.365 13.746 -2.940 1.00 46.72 188 LYS A N 1
ATOM 1524 C CA . LYS A 1 188 ? -8.121 13.572 -4.187 1.00 46.72 188 LYS A CA 1
ATOM 1525 C C . LYS A 1 188 ? -7.362 14.126 -5.398 1.00 46.72 188 LYS A C 1
ATOM 1527 O O . LYS A 1 188 ? -7.299 13.458 -6.430 1.00 46.72 188 LYS A O 1
ATOM 1532 N N . VAL A 1 189 ? -6.751 15.307 -5.279 1.00 49.62 189 VAL A N 1
ATOM 1533 C CA . VAL A 1 189 ? -5.913 15.893 -6.343 1.00 49.62 189 VAL A CA 1
ATOM 1534 C C . VAL A 1 189 ? -4.657 15.048 -6.583 1.00 49.62 189 VAL A C 1
ATOM 1536 O O . VAL A 1 189 ? -4.332 14.752 -7.731 1.00 49.62 189 VAL A O 1
ATOM 1539 N N . GLN A 1 190 ? -4.005 14.570 -5.522 1.00 52.44 190 GLN A N 1
ATOM 1540 C CA . GLN A 1 190 ? -2.843 13.683 -5.612 1.00 52.44 190 GLN A CA 1
ATOM 1541 C C . GLN A 1 190 ? -3.188 12.339 -6.259 1.00 52.44 190 GLN A C 1
ATOM 1543 O O . GLN A 1 190 ? -2.427 11.858 -7.097 1.00 52.44 190 GLN A O 1
ATOM 1548 N N . TRP A 1 191 ? -4.356 11.764 -5.960 1.00 49.75 191 TRP A N 1
ATOM 1549 C CA . TRP A 1 191 ? -4.832 10.543 -6.612 1.00 49.75 191 TRP A CA 1
ATOM 1550 C C . TRP A 1 191 ? -5.120 10.767 -8.101 1.00 49.75 191 TRP A C 1
ATOM 1552 O O . TRP A 1 191 ? -4.725 9.956 -8.938 1.00 49.75 191 TRP A O 1
ATOM 1562 N N . HIS A 1 192 ? -5.722 11.904 -8.465 1.00 48.62 192 HIS A N 1
ATOM 1563 C CA . HIS A 1 192 ? -5.903 12.273 -9.869 1.00 48.62 192 HIS A CA 1
ATOM 1564 C C . HIS A 1 192 ? -4.569 12.454 -10.605 1.00 48.62 192 HIS A C 1
ATOM 1566 O O . HIS A 1 192 ? -4.451 12.011 -11.748 1.00 48.62 192 HIS A O 1
ATOM 1572 N N . TRP A 1 193 ? -3.548 13.029 -9.966 1.00 50.53 193 TRP A N 1
ATOM 1573 C CA . TRP A 1 193 ? -2.206 13.138 -10.546 1.00 50.53 193 TRP A CA 1
ATOM 1574 C C . TRP A 1 193 ? -1.476 11.802 -10.626 1.00 50.53 193 TRP A C 1
ATOM 1576 O O . TRP A 1 193 ? -0.786 11.554 -11.612 1.00 50.53 193 TRP A O 1
ATOM 1586 N N . ALA A 1 194 ? -1.649 10.914 -9.648 1.00 55.66 194 ALA A N 1
ATOM 1587 C CA . ALA A 1 194 ? -1.104 9.562 -9.695 1.00 55.66 194 ALA A CA 1
ATOM 1588 C C . ALA A 1 194 ? -1.751 8.751 -10.826 1.00 55.66 194 ALA A C 1
ATOM 1590 O O . ALA A 1 194 ? -1.047 8.127 -11.620 1.00 55.66 194 ALA A O 1
ATOM 1591 N N . LEU A 1 195 ? -3.076 8.836 -10.978 1.00 60.19 195 LEU A N 1
ATOM 1592 C CA . LEU A 1 195 ? -3.798 8.210 -12.080 1.00 60.19 195 LEU A CA 1
ATOM 1593 C C . LEU A 1 195 ? -3.370 8.798 -13.432 1.00 60.19 195 LEU A C 1
ATOM 1595 O O . LEU A 1 195 ? -3.079 8.049 -14.365 1.00 60.19 195 LEU A O 1
ATOM 1599 N N . GLN A 1 196 ? -3.259 10.125 -13.542 1.00 62.31 196 GLN A N 1
ATOM 1600 C CA . GLN A 1 196 ? -2.743 10.776 -14.748 1.00 62.31 196 GLN A CA 1
ATOM 1601 C C . GLN A 1 196 ? -1.305 10.344 -15.052 1.00 62.31 196 GLN A C 1
ATOM 1603 O O . GLN A 1 196 ? -1.019 9.998 -16.196 1.00 62.31 196 GLN A O 1
ATOM 1608 N N . SER A 1 197 ? -0.434 10.256 -14.047 1.00 61.31 197 SER A N 1
ATOM 1609 C CA . SER A 1 197 ? 0.949 9.787 -14.193 1.00 61.31 197 SER A CA 1
ATOM 1610 C C . SER A 1 197 ? 1.005 8.333 -14.657 1.00 61.31 197 SER A C 1
ATOM 1612 O O . SER A 1 197 ? 1.720 8.027 -15.603 1.00 61.31 197 SER A O 1
ATOM 1614 N N . LEU A 1 198 ? 0.168 7.447 -14.107 1.00 66.94 198 LEU A N 1
ATOM 1615 C CA . LEU A 1 198 ? 0.050 6.062 -14.574 1.00 66.94 198 LEU A CA 1
ATOM 1616 C C . LEU A 1 198 ? -0.456 5.985 -16.020 1.00 66.94 198 LEU A C 1
ATOM 1618 O O . LEU A 1 198 ? 0.025 5.167 -16.805 1.00 66.94 198 LEU A O 1
ATOM 1622 N N . THR A 1 199 ? -1.407 6.836 -16.415 1.00 67.00 199 THR A N 1
ATOM 1623 C CA . THR A 1 199 ? -1.859 6.887 -17.816 1.00 67.00 199 THR A CA 1
ATOM 1624 C C . THR A 1 199 ? -0.798 7.467 -18.754 1.00 67.00 199 THR A C 1
ATOM 1626 O O . THR A 1 199 ? -0.660 6.984 -19.881 1.00 67.00 199 THR A O 1
ATOM 1629 N N . ALA A 1 200 ? -0.019 8.452 -18.302 1.00 68.50 200 ALA A N 1
ATOM 1630 C CA . ALA A 1 200 ? 1.094 9.034 -19.044 1.00 68.50 200 ALA A CA 1
ATOM 1631 C C . ALA A 1 200 ? 2.235 8.023 -19.210 1.00 68.50 200 ALA A C 1
ATOM 1633 O O . ALA A 1 200 ? 2.728 7.845 -20.322 1.00 68.50 200 ALA A O 1
ATOM 1634 N N . ASP A 1 201 ? 2.569 7.276 -18.159 1.00 72.62 201 ASP A N 1
ATOM 1635 C CA . ASP A 1 201 ? 3.550 6.192 -18.190 1.00 72.62 201 ASP A CA 1
ATOM 1636 C C . ASP A 1 201 ? 3.102 5.067 -19.126 1.00 72.62 201 ASP A C 1
ATOM 1638 O O . ASP A 1 201 ? 3.890 4.598 -19.945 1.00 72.62 201 ASP A O 1
ATOM 1642 N N . LYS A 1 202 ? 1.815 4.687 -19.111 1.00 72.50 202 LYS A N 1
ATOM 1643 C CA . LYS A 1 202 ? 1.256 3.725 -20.079 1.00 72.50 202 LYS A CA 1
ATOM 1644 C C . LYS A 1 202 ? 1.381 4.219 -21.522 1.00 72.50 202 LYS A C 1
ATOM 1646 O O . LYS A 1 202 ? 1.729 3.435 -22.407 1.00 72.50 202 LYS A O 1
ATOM 1651 N N . LYS A 1 203 ? 1.114 5.504 -21.781 1.00 74.12 203 LYS A N 1
ATOM 1652 C CA . LYS A 1 203 ? 1.298 6.114 -23.111 1.00 74.12 203 LYS A CA 1
ATOM 1653 C C . LYS A 1 203 ? 2.775 6.144 -23.512 1.00 74.12 203 LYS A C 1
ATOM 1655 O O . LYS A 1 203 ? 3.098 5.793 -24.643 1.00 74.12 203 LYS A O 1
ATOM 1660 N N . LYS A 1 204 ? 3.670 6.490 -22.584 1.00 75.25 204 LYS A N 1
ATOM 1661 C CA . LYS A 1 204 ? 5.121 6.526 -22.798 1.00 75.25 204 LYS A CA 1
ATOM 1662 C C . LYS A 1 204 ? 5.686 5.137 -23.084 1.00 75.25 204 LYS A C 1
ATOM 1664 O O . LYS A 1 204 ? 6.494 4.991 -23.991 1.00 75.25 204 LYS A O 1
ATOM 1669 N N . LEU A 1 205 ? 5.219 4.113 -22.375 1.00 73.31 205 LEU A N 1
ATOM 1670 C CA . LEU A 1 205 ? 5.647 2.729 -22.570 1.00 73.31 205 LEU A CA 1
ATOM 1671 C C . LEU A 1 205 ? 5.166 2.175 -23.919 1.00 73.31 205 LEU A C 1
ATOM 1673 O O . LEU A 1 205 ? 5.948 1.563 -24.642 1.00 73.31 205 LEU A O 1
ATOM 1677 N N . LYS A 1 206 ? 3.924 2.488 -24.321 1.00 76.12 206 LYS A N 1
ATOM 1678 C CA . LYS A 1 206 ? 3.418 2.218 -25.681 1.00 76.12 206 LYS A CA 1
ATOM 1679 C C . LYS A 1 206 ? 4.252 2.915 -26.759 1.00 76.12 206 LYS A C 1
ATOM 1681 O O . LYS A 1 206 ? 4.564 2.307 -27.779 1.00 76.12 206 LYS A O 1
ATOM 1686 N N . PHE A 1 207 ? 4.619 4.178 -26.537 1.00 76.31 207 PHE A N 1
ATOM 1687 C CA . PHE A 1 207 ? 5.447 4.943 -27.468 1.00 76.31 207 PHE A CA 1
ATOM 1688 C C . PHE A 1 207 ? 6.858 4.360 -27.596 1.00 76.31 207 PHE A C 1
ATOM 1690 O O . PHE A 1 207 ? 7.323 4.145 -28.711 1.00 76.31 207 PHE A O 1
ATOM 1697 N N . LEU A 1 208 ? 7.518 4.050 -26.475 1.00 74.19 208 LEU A N 1
ATOM 1698 C CA . LEU A 1 208 ? 8.854 3.451 -26.460 1.00 74.19 208 LEU A CA 1
ATOM 1699 C C . LEU A 1 208 ? 8.877 2.100 -27.171 1.00 74.19 208 LEU A C 1
ATOM 1701 O O . LEU A 1 208 ? 9.770 1.868 -27.977 1.00 74.19 208 LEU A O 1
ATOM 1705 N N . HIS A 1 209 ? 7.871 1.257 -26.936 1.00 75.38 209 HIS A N 1
ATOM 1706 C CA . HIS A 1 209 ? 7.745 -0.032 -27.608 1.00 75.38 209 HIS A CA 1
ATOM 1707 C C . HIS A 1 209 ? 7.552 0.115 -29.130 1.00 75.38 209 HIS A C 1
ATOM 1709 O O . HIS A 1 209 ? 8.243 -0.530 -29.917 1.00 75.38 209 HIS A O 1
ATOM 1715 N N . ARG A 1 210 ? 6.667 1.024 -29.568 1.00 77.94 210 ARG A N 1
ATOM 1716 C CA . ARG A 1 210 ? 6.481 1.311 -31.000 1.00 77.94 210 ARG A CA 1
ATOM 1717 C C . ARG A 1 210 ? 7.753 1.884 -31.636 1.00 77.94 210 ARG A C 1
ATOM 1719 O O . ARG A 1 210 ? 8.072 1.563 -32.777 1.00 77.94 210 ARG A O 1
ATOM 1726 N N . SER A 1 211 ? 8.475 2.722 -30.894 1.00 81.44 211 SER A N 1
ATOM 1727 C CA . SER A 1 211 ? 9.730 3.333 -31.332 1.00 81.44 211 SER A CA 1
ATOM 1728 C C . SER A 1 211 ? 10.853 2.301 -31.459 1.00 81.44 211 SER A C 1
ATOM 1730 O O . SER A 1 211 ? 11.568 2.318 -32.455 1.00 81.44 211 SER A O 1
ATOM 1732 N N . SER A 1 212 ? 10.996 1.370 -30.509 1.00 82.69 212 SER A N 1
ATOM 1733 C CA . SER A 1 212 ? 12.061 0.360 -30.549 1.00 82.69 212 SER A CA 1
ATOM 1734 C C . SER A 1 212 ? 11.887 -0.612 -31.717 1.00 82.69 212 SER A C 1
ATOM 1736 O O . SER A 1 212 ? 12.838 -0.833 -32.462 1.00 82.69 212 SER A O 1
ATOM 1738 N N . GLY A 1 213 ? 10.668 -1.110 -31.962 1.00 84.81 213 GLY A N 1
ATOM 1739 C CA . GLY A 1 213 ? 10.385 -1.954 -33.132 1.00 84.81 213 GLY A CA 1
ATOM 1740 C C . GLY A 1 213 ? 10.681 -1.238 -34.456 1.00 84.81 213 GLY A C 1
ATOM 1741 O O . GLY A 1 213 ? 11.338 -1.790 -35.340 1.00 84.81 213 GLY A O 1
ATOM 1742 N N . ALA A 1 214 ? 10.280 0.034 -34.570 1.00 88.12 214 ALA A N 1
ATOM 1743 C CA . ALA A 1 214 ? 10.571 0.849 -35.749 1.00 88.12 214 ALA A CA 1
ATOM 1744 C C . ALA A 1 214 ? 12.080 1.094 -35.949 1.00 88.12 214 ALA A C 1
ATOM 1746 O O . ALA A 1 214 ? 12.563 1.070 -37.082 1.00 88.12 214 ALA A O 1
ATOM 1747 N N . GLN A 1 215 ? 12.837 1.302 -34.867 1.00 91.19 215 GLN A N 1
ATOM 1748 C CA . GLN A 1 215 ? 14.292 1.466 -34.922 1.00 91.19 215 GLN A CA 1
ATOM 1749 C C . GLN A 1 215 ? 14.995 0.193 -35.406 1.00 91.19 215 GLN A C 1
ATOM 1751 O O . GLN A 1 215 ? 15.874 0.287 -36.262 1.00 91.19 215 GLN A O 1
ATOM 1756 N N . TYR A 1 216 ? 14.591 -0.983 -34.916 1.00 94.69 216 TYR A N 1
ATOM 1757 C CA . TYR A 1 216 ? 15.175 -2.254 -35.350 1.00 94.69 216 TYR A CA 1
ATOM 1758 C C . TYR A 1 216 ? 14.905 -2.539 -36.828 1.00 94.69 216 TYR A C 1
ATOM 1760 O O . TYR A 1 216 ? 15.845 -2.855 -37.551 1.00 94.69 216 TYR A O 1
ATOM 1768 N N . ARG A 1 217 ? 13.677 -2.310 -37.311 1.00 95.06 217 ARG A N 1
ATOM 1769 C CA . ARG A 1 217 ? 13.343 -2.443 -38.743 1.00 95.06 217 ARG A CA 1
ATOM 1770 C C . ARG A 1 217 ? 14.125 -1.476 -39.628 1.00 95.06 217 ARG A C 1
ATOM 1772 O O . ARG A 1 217 ? 14.570 -1.832 -40.715 1.00 95.06 217 ARG A O 1
ATOM 1779 N N . LYS A 1 218 ? 14.332 -0.238 -39.163 1.00 95.69 218 LYS A N 1
ATOM 1780 C CA . LYS A 1 218 ? 15.178 0.721 -39.883 1.00 95.69 218 LYS A CA 1
ATOM 1781 C C . LYS A 1 218 ? 16.612 0.202 -39.993 1.00 95.69 218 LYS A C 1
ATOM 1783 O O . LYS A 1 218 ? 17.219 0.326 -41.051 1.00 95.69 218 LYS A O 1
ATOM 1788 N N . MET A 1 219 ? 17.138 -0.385 -38.920 1.00 96.88 219 MET A N 1
ATOM 1789 C CA . MET A 1 219 ? 18.496 -0.921 -38.910 1.00 96.88 219 MET A CA 1
ATOM 1790 C C . MET A 1 219 ? 18.627 -2.175 -39.784 1.00 96.88 219 MET A C 1
ATOM 1792 O O . MET A 1 219 ? 19.578 -2.269 -40.550 1.00 96.88 219 MET A O 1
ATOM 1796 N N . GLU A 1 220 ? 17.647 -3.081 -39.749 1.00 97.81 220 GLU A N 1
ATOM 1797 C CA . GLU A 1 220 ? 17.528 -4.219 -40.675 1.00 97.81 220 GLU A CA 1
ATOM 1798 C C . GLU A 1 220 ? 17.610 -3.754 -42.138 1.00 97.81 220 GLU A C 1
ATOM 1800 O O . GLU A 1 220 ? 18.428 -4.265 -42.899 1.00 97.81 220 GLU A O 1
ATOM 1805 N N . SER A 1 221 ? 16.828 -2.736 -42.515 1.00 97.31 221 SER A N 1
ATOM 1806 C CA . SER A 1 221 ? 16.834 -2.183 -43.875 1.00 97.31 221 SER A CA 1
ATOM 1807 C C . SER A 1 221 ? 18.200 -1.617 -44.277 1.00 97.31 221 SER A C 1
ATOM 1809 O O . SER A 1 221 ? 18.671 -1.905 -45.376 1.00 97.31 221 SER A O 1
ATOM 1811 N N . VAL A 1 222 ? 18.866 -0.864 -43.393 1.00 98.12 222 VAL A N 1
ATOM 1812 C CA . VAL A 1 222 ? 20.215 -0.329 -43.657 1.00 98.12 222 VAL A CA 1
ATOM 1813 C C . VAL A 1 222 ? 21.216 -1.461 -43.891 1.00 98.12 222 VAL A C 1
ATOM 1815 O O . VAL A 1 222 ? 21.981 -1.413 -44.852 1.00 98.12 222 VAL A O 1
ATOM 1818 N N . TRP A 1 223 ? 21.194 -2.501 -43.055 1.00 97.88 223 TRP A N 1
ATOM 1819 C CA . TRP A 1 223 ? 22.092 -3.647 -43.213 1.00 97.88 223 TRP A CA 1
ATOM 1820 C C . TRP A 1 223 ? 21.792 -4.467 -44.466 1.00 97.88 223 TRP A C 1
ATOM 1822 O O . TRP A 1 223 ? 22.724 -4.963 -45.095 1.00 97.88 223 TRP A O 1
ATOM 1832 N N . HIS A 1 224 ? 20.528 -4.548 -44.883 1.00 97.75 224 HIS A N 1
ATOM 1833 C CA . HIS A 1 224 ? 20.157 -5.160 -46.155 1.00 97.75 224 HIS A CA 1
ATOM 1834 C C . HIS A 1 224 ? 20.735 -4.411 -47.358 1.00 97.75 224 HIS A C 1
ATOM 1836 O O . HIS A 1 224 ? 21.291 -5.049 -48.249 1.00 97.75 224 HIS A O 1
ATOM 1842 N N . VAL A 1 225 ? 20.655 -3.077 -47.368 1.00 97.75 225 VAL A N 1
ATOM 1843 C CA . VAL A 1 225 ? 21.255 -2.253 -48.432 1.00 97.75 225 VAL A CA 1
ATOM 1844 C C . VAL A 1 225 ? 22.774 -2.432 -48.452 1.00 97.75 225 VAL A C 1
ATOM 1846 O O . VAL A 1 225 ? 23.345 -2.719 -49.497 1.00 97.75 225 VAL A O 1
ATOM 1849 N N . LEU A 1 226 ? 23.431 -2.395 -47.288 1.00 97.56 226 LEU A N 1
ATOM 1850 C CA . LEU A 1 226 ? 24.877 -2.636 -47.198 1.00 97.56 226 LEU A CA 1
ATOM 1851 C C . LEU A 1 226 ? 25.281 -4.034 -47.691 1.00 97.56 226 LEU A C 1
ATOM 1853 O O . LEU A 1 226 ? 26.350 -4.197 -48.284 1.00 97.56 226 LEU A O 1
ATOM 1857 N N . ALA A 1 227 ? 24.445 -5.048 -47.456 1.00 97.50 227 ALA A N 1
ATOM 1858 C CA . ALA A 1 227 ? 24.672 -6.400 -47.955 1.00 97.50 227 ALA A CA 1
ATOM 1859 C C . ALA A 1 227 ? 24.543 -6.480 -49.486 1.00 97.50 227 ALA A C 1
ATOM 1861 O O . ALA A 1 227 ? 25.306 -7.205 -50.130 1.00 97.50 227 ALA A O 1
ATOM 1862 N N . GLN A 1 228 ? 23.608 -5.723 -50.066 1.00 95.94 228 GLN A N 1
ATOM 1863 C CA . GLN A 1 228 ? 23.438 -5.607 -51.514 1.00 95.94 228 GLN A CA 1
ATOM 1864 C C . GLN A 1 228 ? 24.597 -4.847 -52.161 1.00 95.94 228 GLN A C 1
ATOM 1866 O O . GLN A 1 228 ? 25.088 -5.290 -53.189 1.00 95.94 228 GLN A O 1
ATOM 1871 N N . ASP A 1 229 ? 25.107 -3.788 -51.534 1.00 97.25 229 ASP A N 1
ATOM 1872 C CA . ASP A 1 229 ? 26.239 -3.012 -52.061 1.00 97.25 229 ASP A CA 1
ATOM 1873 C C . ASP A 1 229 ? 27.580 -3.769 -51.970 1.00 97.25 229 ASP A C 1
ATOM 1875 O O . ASP A 1 229 ? 28.537 -3.475 -52.688 1.00 97.25 229 ASP A O 1
ATOM 1879 N N . SER A 1 230 ? 27.667 -4.783 -51.103 1.00 95.50 230 SER A N 1
ATOM 1880 C CA . SER A 1 230 ? 28.902 -5.530 -50.826 1.00 95.50 230 SER A CA 1
ATOM 1881 C C . SER A 1 230 ? 29.134 -6.751 -51.734 1.00 95.50 230 SER A C 1
ATOM 1883 O O . SER A 1 230 ? 29.892 -7.639 -51.347 1.00 95.50 230 SER A O 1
ATOM 1885 N N . VAL A 1 231 ? 28.539 -6.817 -52.936 1.00 94.25 231 VAL A N 1
ATOM 1886 C CA . VAL A 1 231 ? 28.615 -7.998 -53.840 1.00 94.25 231 VAL A CA 1
ATOM 1887 C C . VAL A 1 231 ? 30.051 -8.460 -54.112 1.00 94.25 231 VAL A C 1
ATOM 1889 O O . VAL A 1 231 ? 30.327 -9.654 -54.186 1.00 94.25 231 VAL A O 1
ATOM 1892 N N . ASN A 1 232 ? 30.993 -7.520 -54.202 1.00 96.25 232 ASN A N 1
ATOM 1893 C CA . ASN A 1 232 ? 32.391 -7.816 -54.526 1.00 96.25 232 ASN A CA 1
ATOM 1894 C C . ASN A 1 232 ? 33.195 -8.387 -53.343 1.00 96.25 232 ASN A C 1
ATOM 1896 O O . ASN A 1 232 ? 34.356 -8.753 -53.512 1.00 96.25 232 ASN A O 1
ATOM 1900 N N . ASN A 1 233 ? 32.623 -8.434 -52.135 1.00 97.56 233 ASN A N 1
ATOM 1901 C CA . ASN A 1 233 ? 33.279 -8.993 -50.959 1.00 97.56 233 ASN A CA 1
ATOM 1902 C C . ASN A 1 233 ? 32.320 -9.936 -50.209 1.00 97.56 233 ASN A C 1
ATOM 1904 O O . ASN A 1 233 ? 31.544 -9.477 -49.363 1.00 97.56 233 ASN A O 1
ATOM 1908 N N . PRO A 1 234 ? 32.406 -11.256 -50.460 1.00 95.31 234 PRO A N 1
ATOM 1909 C CA . PRO A 1 234 ? 31.452 -12.220 -49.917 1.00 95.31 234 PRO A CA 1
ATOM 1910 C C . PRO A 1 234 ? 31.457 -12.255 -48.383 1.00 95.31 234 PRO A C 1
ATOM 1912 O O . PRO A 1 234 ? 30.415 -12.467 -47.768 1.00 95.31 234 PRO A O 1
ATOM 1915 N N . GLY A 1 235 ? 32.598 -11.973 -47.742 1.00 96.12 235 GLY A N 1
ATOM 1916 C CA . GLY A 1 235 ? 32.692 -11.909 -46.282 1.00 96.12 235 GLY A CA 1
ATOM 1917 C C . GLY A 1 235 ? 31.906 -10.736 -45.688 1.00 96.12 235 GLY A C 1
ATOM 1918 O O . GLY A 1 235 ? 31.147 -10.914 -44.735 1.00 96.12 235 GLY A O 1
ATOM 1919 N N . LYS A 1 236 ? 32.035 -9.539 -46.275 1.00 96.38 236 LYS A N 1
ATOM 1920 C CA . LYS A 1 236 ? 31.276 -8.351 -45.840 1.00 96.38 236 LYS A CA 1
ATOM 1921 C C . LYS A 1 236 ? 29.783 -8.514 -46.098 1.00 96.38 236 LYS A C 1
ATOM 1923 O O . LYS A 1 236 ? 28.976 -8.167 -45.239 1.00 96.38 236 LYS A O 1
ATOM 1928 N N . GLN A 1 237 ? 29.432 -9.082 -47.249 1.00 97.56 237 GLN A N 1
ATOM 1929 C CA . GLN A 1 237 ? 28.051 -9.375 -47.604 1.00 97.56 237 GLN A CA 1
ATOM 1930 C C . GLN A 1 237 ? 27.405 -10.353 -46.612 1.00 97.56 237 GLN A C 1
ATOM 1932 O O . GLN A 1 237 ? 26.335 -10.062 -46.081 1.00 97.56 237 GLN A O 1
ATOM 1937 N N . ALA A 1 238 ? 28.069 -11.471 -46.301 1.00 96.94 238 ALA A N 1
ATOM 1938 C CA . ALA A 1 238 ? 27.564 -12.452 -45.340 1.00 96.94 238 ALA A CA 1
ATOM 1939 C C . ALA A 1 238 ? 27.391 -11.855 -43.932 1.00 96.94 238 ALA A C 1
ATOM 1941 O O . ALA A 1 238 ? 26.374 -12.084 -43.276 1.00 96.94 238 ALA A O 1
ATOM 1942 N N . TYR A 1 239 ? 28.350 -11.041 -43.479 1.00 96.88 239 TYR A N 1
ATOM 1943 C CA . TYR A 1 239 ? 28.249 -10.343 -42.196 1.00 96.88 239 TYR A CA 1
ATOM 1944 C C . TYR A 1 239 ? 27.060 -9.371 -42.154 1.00 96.88 239 TYR A C 1
ATOM 1946 O O . TYR A 1 239 ? 26.315 -9.341 -41.171 1.00 96.88 239 TYR A O 1
ATOM 1954 N N . ALA A 1 240 ? 26.851 -8.597 -43.221 1.00 96.94 240 ALA A N 1
ATOM 1955 C CA . ALA A 1 240 ? 25.754 -7.641 -43.302 1.00 96.94 240 ALA A CA 1
ATOM 1956 C C . ALA A 1 240 ? 24.382 -8.343 -43.297 1.00 96.94 240 ALA A C 1
ATOM 1958 O O . ALA A 1 240 ? 23.495 -7.918 -42.558 1.00 96.94 240 ALA A O 1
ATOM 1959 N N . TYR A 1 241 ? 24.230 -9.465 -44.014 1.00 97.88 241 TYR A N 1
ATOM 1960 C CA . TYR A 1 241 ? 23.006 -10.277 -43.969 1.00 97.88 241 TYR A CA 1
ATOM 1961 C C . TYR A 1 241 ? 22.731 -10.871 -42.581 1.00 97.88 241 TYR A C 1
ATOM 1963 O O . TYR A 1 241 ? 21.614 -10.742 -42.081 1.00 97.88 241 TYR A O 1
ATOM 1971 N N . ASN A 1 242 ? 23.738 -11.453 -41.920 1.00 97.31 242 ASN A N 1
ATOM 1972 C CA . ASN A 1 242 ? 23.585 -11.955 -40.547 1.00 97.31 242 ASN A CA 1
ATOM 1973 C C . ASN A 1 242 ? 23.164 -10.837 -39.581 1.00 97.31 242 ASN A C 1
ATOM 1975 O O . ASN A 1 242 ? 22.303 -11.027 -38.722 1.00 97.31 242 ASN A O 1
ATOM 1979 N N . THR A 1 243 ? 23.743 -9.646 -39.744 1.00 96.69 243 THR A N 1
ATOM 1980 C CA . THR A 1 243 ? 23.401 -8.485 -38.917 1.00 96.69 243 THR A CA 1
ATOM 1981 C C . THR A 1 243 ? 21.968 -8.012 -39.178 1.00 96.69 243 THR A C 1
ATOM 1983 O O . THR A 1 243 ? 21.235 -7.735 -38.228 1.00 96.69 243 THR A O 1
ATOM 1986 N N . ALA A 1 244 ? 21.526 -7.979 -40.440 1.00 97.69 244 ALA A N 1
ATOM 1987 C CA . ALA A 1 244 ? 20.141 -7.667 -40.796 1.00 97.69 244 ALA A CA 1
ATOM 1988 C C . ALA A 1 244 ? 19.155 -8.660 -40.152 1.00 97.69 244 ALA A C 1
ATOM 1990 O O . ALA A 1 244 ? 18.190 -8.244 -39.508 1.00 97.69 244 ALA A O 1
ATOM 1991 N N . GLN A 1 245 ? 19.451 -9.961 -40.224 1.00 97.38 245 GLN A N 1
ATOM 1992 C CA . GLN A 1 245 ? 18.637 -11.023 -39.623 1.00 97.38 245 GLN A CA 1
ATOM 1993 C C . GLN A 1 245 ? 18.570 -10.930 -38.086 1.00 97.38 245 GLN A C 1
ATOM 1995 O O . GLN A 1 245 ? 17.521 -11.173 -37.481 1.00 97.38 245 GLN A O 1
ATOM 2000 N N . MET A 1 246 ? 19.664 -10.529 -37.432 1.00 97.75 246 MET A N 1
ATOM 2001 C CA . MET A 1 246 ? 19.675 -10.255 -35.992 1.00 97.75 246 MET A CA 1
ATOM 2002 C C . MET A 1 246 ? 18.690 -9.129 -35.635 1.00 97.75 246 MET A C 1
ATOM 2004 O O . MET A 1 246 ? 17.885 -9.279 -34.714 1.00 97.75 246 MET A O 1
ATOM 2008 N N . TYR A 1 247 ? 18.707 -8.016 -36.378 1.00 96.88 247 TYR A N 1
ATOM 2009 C CA . TYR A 1 247 ? 17.773 -6.905 -36.160 1.00 96.88 247 TYR A CA 1
ATOM 2010 C C . TYR A 1 247 ? 16.319 -7.282 -36.446 1.00 96.88 247 TYR A C 1
ATOM 2012 O O . TYR A 1 247 ? 15.433 -6.870 -35.696 1.00 96.88 247 TYR A O 1
ATOM 2020 N N . GLN A 1 248 ? 16.078 -8.114 -37.458 1.00 96.50 248 GLN A N 1
ATOM 2021 C CA . GLN A 1 248 ? 14.760 -8.681 -37.732 1.00 96.50 248 GLN A CA 1
ATOM 2022 C C . GLN A 1 248 ? 14.243 -9.507 -36.545 1.00 96.50 248 GLN A C 1
ATOM 2024 O O . GLN A 1 248 ? 13.097 -9.354 -36.116 1.00 96.50 248 GLN A O 1
ATOM 2029 N N . THR A 1 249 ? 15.108 -10.343 -35.965 1.00 95.44 249 THR A N 1
ATOM 2030 C CA . THR A 1 249 ? 14.766 -11.168 -34.798 1.00 95.44 249 THR A CA 1
ATOM 2031 C C . THR A 1 249 ? 14.435 -10.295 -33.587 1.00 95.44 249 THR A C 1
ATOM 2033 O O . THR A 1 249 ? 13.385 -10.485 -32.978 1.00 95.44 249 THR A O 1
ATOM 2036 N N . MET A 1 250 ? 15.251 -9.274 -33.296 1.00 94.44 250 MET A N 1
ATOM 2037 C CA . MET A 1 250 ? 14.981 -8.317 -32.212 1.00 94.44 250 MET A CA 1
ATOM 2038 C C . MET A 1 250 ? 13.688 -7.518 -32.427 1.00 94.44 250 MET A C 1
ATOM 2040 O O . MET A 1 250 ? 12.965 -7.248 -31.467 1.00 94.44 250 MET A O 1
ATOM 2044 N N . ALA A 1 251 ? 13.366 -7.146 -33.671 1.00 93.56 251 ALA A N 1
ATOM 2045 C CA . ALA A 1 251 ? 12.107 -6.476 -33.992 1.00 93.56 251 ALA A CA 1
ATOM 2046 C C . ALA A 1 251 ? 10.901 -7.376 -33.680 1.00 93.56 251 ALA A C 1
ATOM 2048 O O . ALA A 1 251 ? 9.949 -6.925 -33.041 1.00 93.56 251 ALA A O 1
ATOM 2049 N N . ARG A 1 252 ? 10.970 -8.654 -34.069 1.00 94.25 252 ARG A N 1
ATOM 2050 C CA . ARG A 1 252 ? 9.926 -9.646 -33.788 1.00 94.25 252 ARG A CA 1
ATOM 2051 C C . ARG A 1 252 ? 9.779 -9.916 -32.291 1.00 94.25 252 ARG A C 1
ATOM 2053 O O . ARG A 1 252 ? 8.669 -9.881 -31.772 1.00 94.25 252 ARG A O 1
ATOM 2060 N N . GLU A 1 253 ? 10.883 -10.128 -31.579 1.00 90.88 253 GLU A N 1
ATOM 2061 C CA . GLU A 1 253 ? 10.862 -10.341 -30.126 1.00 90.88 253 GLU A CA 1
ATOM 2062 C C . GLU A 1 253 ? 10.274 -9.142 -29.380 1.00 90.88 253 GLU A C 1
ATOM 2064 O O . GLU A 1 253 ? 9.479 -9.313 -28.450 1.00 90.88 253 GLU A O 1
ATOM 2069 N N . ALA A 1 254 ? 10.607 -7.920 -29.810 1.00 88.88 254 ALA A N 1
ATOM 2070 C CA . ALA A 1 254 ? 9.990 -6.722 -29.268 1.00 88.88 254 ALA A CA 1
ATOM 2071 C C . ALA A 1 254 ? 8.464 -6.786 -29.445 1.00 88.88 254 ALA A C 1
ATOM 2073 O O . ALA A 1 254 ? 7.746 -6.634 -28.456 1.00 88.88 254 ALA A O 1
ATOM 2074 N N . GLU A 1 255 ? 7.968 -7.061 -30.655 1.00 88.56 255 GLU A N 1
ATOM 2075 C CA . GLU A 1 255 ? 6.532 -7.157 -30.974 1.00 88.56 255 GLU A CA 1
ATOM 2076 C C . GLU A 1 255 ? 5.809 -8.266 -30.193 1.00 88.56 255 GLU A C 1
ATOM 2078 O O . GLU A 1 255 ? 4.703 -8.049 -29.700 1.00 88.56 255 GLU A O 1
ATOM 2083 N N . GLU A 1 256 ? 6.448 -9.419 -29.992 1.00 90.06 256 GLU A N 1
ATOM 2084 C CA . GLU A 1 256 ? 5.890 -10.544 -29.231 1.00 90.06 256 GLU A CA 1
ATOM 2085 C C . GLU A 1 256 ? 5.906 -10.332 -27.710 1.00 90.06 256 GLU A C 1
ATOM 2087 O O . GLU A 1 256 ? 5.067 -10.877 -26.986 1.00 90.06 256 GLU A O 1
ATOM 2092 N N . SER A 1 257 ? 6.859 -9.556 -27.190 1.00 84.50 257 SER A N 1
ATOM 2093 C CA . SER A 1 257 ? 6.974 -9.290 -25.751 1.00 84.50 257 SER A CA 1
ATOM 2094 C C . SER A 1 257 ? 5.850 -8.391 -25.219 1.00 84.50 257 SER A C 1
ATOM 2096 O O . SER A 1 257 ? 5.453 -8.499 -24.055 1.00 84.50 257 SER A O 1
ATOM 2098 N N . PHE A 1 258 ? 5.278 -7.532 -26.066 1.00 78.31 258 PHE A N 1
ATOM 2099 C CA . PHE A 1 258 ? 4.293 -6.537 -25.642 1.00 78.31 258 PHE A CA 1
ATOM 2100 C C . PHE A 1 258 ? 2.923 -7.134 -25.261 1.00 78.31 258 PHE A C 1
ATOM 2102 O O . PHE A 1 258 ? 2.407 -6.789 -24.192 1.00 78.31 258 PHE A O 1
ATOM 2109 N N . PRO A 1 259 ? 2.342 -8.081 -26.026 1.00 81.56 259 PRO A N 1
ATOM 2110 C CA . PRO A 1 259 ? 1.148 -8.812 -25.601 1.00 81.56 259 PRO A CA 1
ATOM 2111 C C . PRO A 1 259 ? 1.348 -9.590 -24.295 1.00 81.56 259 PRO A C 1
ATOM 2113 O O . PRO A 1 259 ? 0.444 -9.621 -23.459 1.00 81.56 259 PRO A O 1
ATOM 2116 N N . LYS A 1 260 ? 2.544 -10.161 -24.072 1.00 79.38 260 LYS A N 1
ATOM 2117 C CA . LYS A 1 260 ? 2.873 -10.922 -22.850 1.00 79.38 260 LYS A CA 1
ATOM 2118 C C . LYS A 1 260 ? 2.825 -10.033 -21.600 1.00 79.38 260 LYS A C 1
ATOM 2120 O O . LYS A 1 260 ? 2.288 -10.440 -20.572 1.00 79.38 260 LYS A O 1
ATOM 2125 N N . LEU A 1 261 ? 3.279 -8.781 -21.705 1.00 67.12 261 LEU A N 1
ATOM 2126 C CA . LEU A 1 261 ? 3.139 -7.777 -20.638 1.00 67.12 261 LEU A CA 1
ATOM 2127 C C . LEU A 1 261 ? 1.674 -7.370 -20.393 1.00 67.12 261 LEU A C 1
ATOM 2129 O O . LEU A 1 261 ? 1.302 -7.027 -19.270 1.00 67.12 261 LEU A O 1
ATOM 2133 N N . GLY A 1 262 ? 0.834 -7.425 -21.431 1.00 62.50 262 GLY A N 1
ATOM 2134 C CA . GLY A 1 262 ? -0.611 -7.212 -21.341 1.00 62.50 262 GLY A CA 1
ATOM 2135 C C . GLY A 1 262 ? -1.352 -8.321 -20.590 1.00 62.50 262 GLY A C 1
ATOM 2136 O O . GLY A 1 262 ? -2.219 -8.025 -19.765 1.00 62.50 262 GLY A O 1
ATOM 2137 N N . ALA A 1 263 ? -0.975 -9.577 -20.846 1.00 56.78 263 ALA A N 1
ATOM 2138 C CA . ALA A 1 263 ? -1.599 -10.774 -20.281 1.00 56.78 263 ALA A CA 1
ATOM 2139 C C . ALA A 1 263 ? -1.290 -10.983 -18.785 1.00 56.78 263 ALA A C 1
ATOM 2141 O O . ALA A 1 263 ? -2.162 -11.417 -18.039 1.00 56.78 263 ALA A O 1
ATOM 2142 N N . HIS A 1 264 ? -0.102 -10.589 -18.310 1.00 55.44 264 HIS A N 1
ATOM 2143 C CA . HIS A 1 264 ? 0.295 -10.694 -16.894 1.00 55.44 264 HIS A CA 1
ATOM 2144 C C . HIS A 1 264 ? -0.320 -9.624 -15.960 1.00 55.44 264 HIS A C 1
ATOM 2146 O O . HIS A 1 264 ? 0.163 -9.401 -14.853 1.00 55.44 264 HIS A O 1
ATOM 2152 N N . GLY A 1 265 ? -1.408 -8.964 -16.368 1.00 48.00 265 GLY A N 1
ATOM 2153 C CA . GLY A 1 265 ? -2.235 -8.162 -15.456 1.00 48.00 265 GLY A CA 1
ATOM 2154 C C . GLY A 1 265 ? -1.847 -6.688 -15.290 1.00 48.00 265 GLY A C 1
ATOM 2155 O O . GLY A 1 265 ? -2.553 -5.963 -14.596 1.00 48.00 265 GLY A O 1
ATOM 2156 N N . LEU A 1 266 ? -0.811 -6.181 -15.970 1.00 50.66 266 LEU A N 1
ATOM 2157 C CA . LEU A 1 266 ? -0.501 -4.736 -15.961 1.00 50.66 266 LEU A CA 1
ATOM 2158 C C . LEU A 1 266 ? -1.482 -3.896 -16.808 1.00 50.66 266 LEU A C 1
ATOM 2160 O O . LEU A 1 266 ? -1.591 -2.676 -16.630 1.00 50.66 266 LEU A O 1
ATOM 2164 N N . PHE A 1 267 ? -2.228 -4.539 -17.716 1.00 49.28 267 PHE A N 1
ATOM 2165 C CA . PHE A 1 267 ? -3.143 -3.866 -18.647 1.00 49.28 267 PHE A CA 1
ATOM 2166 C C . PHE A 1 267 ? -4.566 -4.446 -18.693 1.00 49.28 267 PHE A C 1
ATOM 2168 O O . PHE A 1 267 ? -5.464 -3.766 -19.190 1.00 49.28 267 PHE A O 1
ATOM 2175 N N . GLY A 1 268 ? -4.801 -5.642 -18.141 1.00 44.25 268 GLY A N 1
ATOM 2176 C CA . GLY A 1 268 ? -6.133 -6.241 -18.029 1.00 44.25 268 GLY A CA 1
ATOM 2177 C C . GLY A 1 268 ? -6.911 -5.678 -16.840 1.00 44.25 268 GLY A C 1
ATOM 2178 O O . GLY A 1 268 ? -6.733 -6.121 -15.710 1.00 44.25 268 GLY A O 1
ATOM 2179 N N . GLY A 1 269 ? -7.801 -4.714 -17.086 1.00 45.91 269 GLY A N 1
ATOM 2180 C CA . GLY A 1 269 ? -8.662 -4.078 -16.074 1.00 45.91 269 GLY A CA 1
ATOM 2181 C C . GLY A 1 269 ? -9.718 -4.982 -15.416 1.00 45.91 269 GLY A C 1
ATOM 2182 O O . GLY A 1 269 ? -10.637 -4.469 -14.783 1.00 45.91 269 GLY A O 1
ATOM 2183 N N . THR A 1 270 ? -9.626 -6.304 -15.563 1.00 44.59 270 THR A N 1
ATOM 2184 C CA . THR A 1 270 ? -10.608 -7.275 -15.055 1.00 44.59 270 THR A CA 1
ATOM 2185 C C . THR A 1 270 ? -10.183 -7.946 -13.747 1.00 44.59 270 THR A C 1
ATOM 2187 O O . THR A 1 270 ? -11.046 -8.312 -12.954 1.00 44.59 270 THR A O 1
ATOM 2190 N N . CYS A 1 271 ? -8.881 -8.040 -13.453 1.00 42.53 271 CYS A N 1
ATOM 2191 C CA . CYS A 1 271 ? -8.400 -8.806 -12.296 1.00 42.53 271 CYS A CA 1
ATOM 2192 C C . CYS A 1 271 ? -8.763 -8.157 -10.945 1.00 42.53 271 CYS A C 1
ATOM 2194 O O . CYS A 1 271 ? -9.177 -8.855 -10.023 1.00 42.53 271 CYS A O 1
ATOM 2196 N N . LEU A 1 272 ? -8.719 -6.820 -10.831 1.00 40.31 272 LEU A N 1
ATOM 2197 C CA . LEU A 1 272 ? -8.994 -6.144 -9.553 1.00 40.31 272 LEU A CA 1
ATOM 2198 C C . LEU A 1 272 ? -10.470 -6.217 -9.120 1.00 40.31 272 LEU A C 1
ATOM 2200 O O . LEU A 1 272 ? -10.752 -6.284 -7.928 1.00 40.31 272 LEU A O 1
ATOM 2204 N N . LYS A 1 273 ? -11.420 -6.234 -10.069 1.00 40.94 273 LYS A N 1
ATOM 2205 C CA . LYS A 1 273 ? -12.855 -6.367 -9.750 1.00 40.94 273 LYS A CA 1
ATOM 2206 C C . LYS A 1 273 ? -13.215 -7.776 -9.281 1.00 40.94 273 LYS A C 1
ATOM 2208 O O . LYS A 1 273 ? -14.089 -7.921 -8.438 1.00 40.94 273 LYS A O 1
ATOM 2213 N N . GLN A 1 274 ? -12.535 -8.797 -9.797 1.00 38.22 274 GLN A N 1
ATOM 2214 C CA . GLN A 1 274 ? -12.783 -10.188 -9.415 1.00 38.22 274 GLN A CA 1
ATOM 2215 C C . GLN A 1 274 ? -12.096 -10.541 -8.084 1.00 38.22 274 GLN A C 1
ATOM 2217 O O . GLN A 1 274 ? -12.655 -11.286 -7.288 1.00 38.22 274 GLN A O 1
ATOM 2222 N N . TRP A 1 275 ? -10.954 -9.906 -7.792 1.00 40.12 275 TRP A N 1
ATOM 2223 C CA . TRP A 1 275 ? -10.209 -10.033 -6.532 1.00 40.12 275 TRP A CA 1
ATOM 2224 C C . TRP A 1 275 ? -10.987 -9.607 -5.280 1.00 40.12 275 TRP A C 1
ATOM 2226 O O . TRP A 1 275 ? -10.837 -10.224 -4.230 1.00 40.12 275 TRP A O 1
ATOM 2236 N N . VAL A 1 276 ? -11.821 -8.566 -5.374 1.00 45.69 276 VAL A N 1
ATOM 2237 C CA . VAL A 1 276 ? -12.595 -8.055 -4.225 1.00 45.69 276 VAL A CA 1
ATOM 2238 C C . VAL A 1 276 ? -13.844 -8.906 -3.948 1.00 45.69 276 VAL A C 1
ATOM 2240 O O . VAL A 1 276 ? -14.355 -8.895 -2.832 1.00 45.69 276 VAL A O 1
ATOM 2243 N N . CYS A 1 277 ? -14.330 -9.677 -4.925 1.00 39.09 277 CYS A N 1
ATOM 2244 C CA . CYS A 1 277 ? -15.618 -10.362 -4.810 1.00 39.09 277 CYS A CA 1
ATOM 2245 C C . CYS A 1 277 ? -15.551 -11.821 -4.332 1.00 39.09 277 CYS A C 1
ATOM 2247 O O . CYS A 1 277 ? -16.576 -12.313 -3.871 1.00 39.09 277 CYS A O 1
ATOM 2249 N N . THR A 1 278 ? -14.418 -12.530 -4.427 1.00 43.34 278 THR A N 1
ATOM 2250 C CA . THR A 1 278 ? -14.421 -13.995 -4.203 1.00 43.34 278 THR A CA 1
ATOM 2251 C C . THR A 1 278 ? -13.646 -14.509 -2.994 1.00 43.34 278 THR A C 1
ATOM 2253 O O . THR A 1 278 ? -13.811 -15.675 -2.664 1.00 43.34 278 THR A O 1
ATOM 2256 N N . GLY A 1 279 ? -12.857 -13.694 -2.284 1.00 34.91 279 GLY A N 1
ATOM 2257 C CA . GLY A 1 279 ? -12.366 -14.029 -0.933 1.00 34.91 279 GLY A CA 1
ATOM 2258 C C . GLY A 1 279 ? -11.588 -15.349 -0.754 1.00 34.91 279 GLY A C 1
ATOM 2259 O O . GLY A 1 279 ? -11.367 -15.760 0.380 1.00 34.91 279 GLY A O 1
ATOM 2260 N N . THR A 1 280 ? -11.159 -16.027 -1.823 1.00 38.69 280 THR A N 1
ATOM 2261 C CA . THR A 1 280 ? -10.462 -17.320 -1.739 1.00 38.69 280 THR A CA 1
ATOM 2262 C C . THR A 1 280 ? -9.089 -17.254 -2.388 1.00 38.69 280 THR A C 1
ATOM 2264 O O . THR A 1 280 ? -8.947 -17.085 -3.599 1.00 38.69 280 THR A O 1
ATOM 2267 N N . PHE A 1 281 ? -8.069 -17.424 -1.550 1.00 35.34 281 PHE A N 1
ATOM 2268 C CA . PHE A 1 281 ? -6.663 -17.488 -1.919 1.00 35.34 281 PHE A CA 1
ATOM 2269 C C . PHE A 1 281 ? -6.327 -18.897 -2.427 1.00 35.34 281 PHE A C 1
ATOM 2271 O O . PHE A 1 281 ? -5.988 -19.780 -1.641 1.00 35.34 281 PHE A O 1
ATOM 2278 N N . GLN A 1 282 ? -6.423 -19.137 -3.735 1.00 36.53 282 GLN A N 1
ATOM 2279 C CA . GLN A 1 282 ? -5.827 -20.333 -4.336 1.00 36.53 282 GLN A CA 1
ATOM 2280 C C . GLN A 1 282 ? -4.424 -19.993 -4.844 1.00 36.53 282 GLN A C 1
ATOM 2282 O O . GLN A 1 282 ? -4.244 -19.164 -5.734 1.00 36.53 282 GLN A O 1
ATOM 2287 N N . ARG A 1 283 ? -3.417 -20.623 -4.226 1.00 34.62 283 ARG A N 1
ATOM 2288 C CA . ARG A 1 283 ? -2.015 -20.578 -4.660 1.00 34.62 283 ARG A CA 1
ATOM 2289 C C . ARG A 1 283 ? -1.931 -21.003 -6.125 1.00 34.62 283 ARG A C 1
ATOM 2291 O O . ARG A 1 283 ? -2.281 -22.131 -6.455 1.00 34.62 283 ARG A O 1
ATOM 2298 N N . ILE A 1 284 ? -1.413 -20.117 -6.969 1.00 36.12 284 ILE A N 1
ATOM 2299 C CA . ILE A 1 284 ? -0.987 -20.461 -8.326 1.00 36.12 284 ILE A CA 1
ATOM 2300 C C . ILE A 1 284 ? 0.267 -21.344 -8.189 1.00 36.12 284 ILE A C 1
ATOM 2302 O O . ILE A 1 284 ? 1.224 -20.905 -7.540 1.00 36.12 284 ILE A O 1
ATOM 2306 N N . PRO A 1 285 ? 0.285 -22.577 -8.727 1.00 40.06 285 PRO A N 1
ATOM 2307 C CA . PRO A 1 285 ? 1.494 -23.383 -8.744 1.00 40.06 285 PRO A CA 1
ATOM 2308 C C . PRO A 1 285 ? 2.486 -22.775 -9.737 1.00 40.06 285 PRO A C 1
ATOM 2310 O O . PRO A 1 285 ? 2.135 -22.445 -10.869 1.00 40.06 285 PRO A O 1
ATOM 2313 N N . TYR A 1 286 ? 3.728 -22.616 -9.288 1.00 36.03 286 TYR A N 1
ATOM 2314 C CA . TYR A 1 286 ? 4.854 -22.358 -10.173 1.00 36.03 286 TYR A CA 1
ATOM 2315 C C . TYR A 1 286 ? 5.176 -23.666 -10.907 1.00 36.03 286 TYR A C 1
ATOM 2317 O O . TYR A 1 286 ? 5.463 -24.669 -10.251 1.00 36.03 286 TYR A O 1
ATOM 2325 N N . HIS A 1 287 ? 5.095 -23.644 -12.236 1.00 42.06 287 HIS A N 1
ATOM 2326 C CA . HIS A 1 287 ? 5.718 -24.631 -13.118 1.00 42.06 287 HIS A CA 1
ATOM 2327 C C . HIS A 1 287 ? 6.961 -24.011 -13.746 1.00 42.06 287 HIS A C 1
ATOM 2329 O O . HIS A 1 287 ? 6.885 -22.814 -14.114 1.00 42.06 287 HIS A O 1
#

Radius of gyration: 33.12 Å; chains: 1; bounding box: 70×52×126 Å

Sequence (287 aa):
MSDIPRHALQKKAKANADDVDLVVEQHHLAADLKKWHEQQQQICPKVVSYVIAEPDTPSEKKRLFLPSDFSSTDHQKLGLVTLAVEELKLREGEANDALRNLREHIWHSQALRQRKNLRGNAVRVHGQEWNTRAISGVERPGPLYQECQRAAQLRRWGKVEGWIWRKGYHGNLSDMPWILNAHFTAAKVQWHWALQSLTADKKKLKFLHRSSGAQYRKMESVWHVLAQDSVNNPGKQAYAYNTAQMYQTMAREAEESFPKLGAHGLFGGTCLKQWVCTGTFQRIPYH

pLDDT: mean 72.07, std 20.7, range [34.62, 98.12]

Secondary structure (DSSP, 8-state):
-----HHHHHHHHHHHHHHHHHHHHHHHHHHHHHHHHHHHHHH-GGGHHHHHTS----GGG-----GGGS-HHHHHHHTHHHHHHHHHHHHHHHHHHHHHHHHHHHHHHHHHHHHHHHHHHHTT-TT-TTS-SS-S--PPP-HHHHHHHHHHHHTSS-----GGG--S----GGG-HHHHHHHHHHHHHHHHHHHHHHHHHHHHHHHHHHHHHHHHHHHHHHHHHHHHHTTT-HHHHHHHHHHHHHHHHHHHHHHHHHHHHIIIIIS-TTHHHHHHHH----PPPP-

Organism: NCBI:txid1738132

Foldseek 3Di:
DDDDDPVVVVVVVVVVVVVVVVVVVQVVLVVLLVVLLVLCCVVQVLCVVVVVVDDPDRSVPRDSSDPVVDDPVVCVVRVVVVVVVVLVVVVVLVVLVVVVVVVVVVVVVVVVVVVVVCVVVVVVPPPPPPPPPPPPPDDDDDPVVVVVVVVVVVPPDDDDDGPSPDDDDDDDPVVPPPVVVCCVVVSVVSVVVSVVVLVVVVVVVVVVLVVLLVVLQVQLVVLCVQLVVCPVPVVSNVVSNVSSVVSVVVSVCSVVVVVVVCVVPSPPPPPVVVVVPPPDDDDDDDD